Protein AF-A0A1H3QGR2-F1 (afdb_monomer)

Solvent-accessible surface area (backbone atoms only — not comparable to full-atom values): 12091 Å² total; per-residue (Å²): 130,47,45,12,24,29,72,82,42,51,71,44,63,101,54,62,46,32,89,87,75,65,45,67,42,70,69,64,72,53,30,42,42,95,85,44,56,36,96,86,75,68,43,70,33,49,64,90,50,34,16,35,28,76,80,43,51,69,50,81,78,76,60,49,80,40,68,68,55,38,51,52,52,48,50,50,54,50,52,52,49,52,52,53,40,53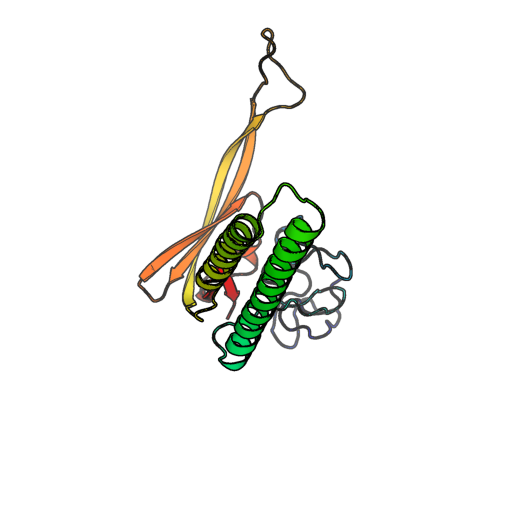,49,37,47,52,50,22,54,48,48,34,70,74,34,85,87,43,54,53,71,59,32,48,49,52,26,52,54,52,37,51,51,51,52,50,51,46,65,74,67,50,75,78,47,52,64,48,49,27,31,28,72,44,74,51,73,44,84,44,71,45,82,44,73,38,91,87,44,57,47,100,83,70,45,74,36,70,43,79,46,78,44,45,36,30,35,41,32,33,40,32,78,88,71,50,76,49,74,48,74,31,76,74,34,50,28,61,71,74,73,50,49,76,71,39,49,35,36,38,32,67,79,80,71,44,76,44,81,109

Sequence (214 aa):
MAKYCYRCGTPTEKNKYCITCGTDTSPPRDVYFTEEECGRCDANLPRWSNFCPNCGFKFGRYDPTTKENKGKHNKGIIKGSLFFTVVAIAVAIILSIVEESIQLKYSLIGAAIFSALIWLLVIVRWERGEFIDGTVVKHYSEERTKREKDGDKKNLMGKQLYIEIPYTLYCTVIKYDDGTEDVKTLENTAADHIQLKIGERIRYFKATRTYLKL

pLDDT: mean 85.47, std 7.98, range [58.59, 96.0]

InterPro domains:
  IPR025874 Double zinc ribbon [PF12773] (5-56)

Mean predicted aligned error: 9.63 Å

Secondary structure (DSSP, 8-state):
--SB-TTT--B--SSSB-TTT--BSS--GGGEEEEEE-TTT-PEEETT-SB-TTT--B-----TTSHHHHHHHHHHHHHHHHHHHHHHHHHHHHHHHH-TTS-HHHHHHHHHHHHHHHHHHHHHH-----EEEEEEEEEEEEEEEEEEEEEEEE-TTSPEEEEEEEEEEEEEEEEETTS-EEEEEEES--HHHHHS-TT-EEEEETTTTEEEE-

Nearest PDB structures (foldseek):
  4zm8-assembly2_D  TM=3.383E-01  e=1.305E+00  Ixodes scapularis
  4h1z-assembly1_F  TM=3.858E-01  e=2.938E+00  Sinorhizobium meliloti 1021

Organism: NCBI:txid415015

Structure (mmCIF, N/CA/C/O backbone):
data_AF-A0A1H3QGR2-F1
#
_entry.id   AF-A0A1H3QGR2-F1
#
loop_
_atom_site.group_PDB
_atom_site.id
_atom_site.type_symbol
_atom_site.label_atom_id
_atom_site.label_alt_id
_atom_site.label_comp_id
_atom_site.label_asym_id
_atom_site.label_entity_id
_atom_site.label_seq_id
_atom_site.pdbx_PDB_ins_code
_atom_site.Cartn_x
_atom_site.Cartn_y
_atom_site.Cartn_z
_atom_site.occupancy
_atom_site.B_iso_or_equiv
_atom_site.auth_seq_id
_atom_site.auth_comp_id
_atom_site.auth_asym_id
_atom_site.auth_atom_id
_atom_site.pdbx_PDB_model_num
ATOM 1 N N . MET A 1 1 ? -0.207 -21.364 -12.385 1.00 65.44 1 MET A N 1
ATOM 2 C CA . MET A 1 1 ? -0.601 -20.381 -13.419 1.00 65.44 1 MET A CA 1
ATOM 3 C C . MET A 1 1 ? -1.696 -19.509 -12.838 1.00 65.44 1 MET A C 1
ATOM 5 O O . MET A 1 1 ? -2.535 -20.048 -12.119 1.00 65.44 1 MET A O 1
ATOM 9 N N . ALA A 1 2 ? -1.664 -18.198 -13.091 1.00 80.25 2 ALA A N 1
ATOM 10 C CA . ALA A 1 2 ? -2.776 -17.327 -12.722 1.00 80.25 2 ALA A CA 1
ATOM 11 C C . ALA A 1 2 ? -4.064 -17.824 -13.399 1.00 80.25 2 ALA A C 1
ATOM 13 O O . ALA A 1 2 ? -4.016 -18.344 -14.512 1.00 80.25 2 ALA A O 1
ATOM 14 N N . LYS A 1 3 ? -5.189 -17.718 -12.692 1.00 89.25 3 LYS A N 1
ATOM 15 C CA . LYS A 1 3 ? -6.545 -17.966 -13.202 1.00 89.25 3 LYS A CA 1
ATOM 16 C C . LYS A 1 3 ? -7.241 -16.664 -13.596 1.00 89.25 3 LYS A C 1
ATOM 18 O O . LYS A 1 3 ? -8.162 -16.687 -14.404 1.00 89.25 3 LYS A O 1
ATOM 23 N N . TYR A 1 4 ? -6.810 -15.546 -13.015 1.00 91.00 4 TYR A N 1
ATOM 24 C CA . TYR A 1 4 ? -7.362 -14.215 -13.230 1.00 91.00 4 TYR A CA 1
ATOM 25 C C . TYR A 1 4 ? -6.239 -13.207 -13.459 1.00 91.00 4 TYR A C 1
ATOM 27 O O . TYR A 1 4 ? -5.153 -13.309 -12.887 1.00 91.00 4 TYR A O 1
ATOM 35 N N . CYS A 1 5 ? -6.500 -12.198 -14.285 1.00 90.12 5 CYS A N 1
ATOM 36 C CA . CYS A 1 5 ? -5.571 -11.104 -14.489 1.00 90.12 5 CYS A CA 1
ATOM 37 C C . CYS A 1 5 ? -5.512 -10.259 -13.215 1.00 90.12 5 CYS A C 1
ATOM 39 O O . CYS A 1 5 ? -6.518 -9.680 -12.805 1.00 90.12 5 CYS A O 1
ATOM 41 N N . TYR A 1 6 ? -4.327 -10.117 -12.624 1.00 88.06 6 TYR A N 1
ATOM 42 C CA . TYR A 1 6 ? -4.168 -9.359 -11.383 1.00 88.06 6 TYR A CA 1
ATOM 43 C C . TYR A 1 6 ? -4.459 -7.854 -11.532 1.00 88.06 6 TYR A C 1
ATOM 45 O O . TYR A 1 6 ? -4.636 -7.172 -10.524 1.00 88.06 6 TYR A O 1
ATOM 53 N N . ARG A 1 7 ? -4.518 -7.311 -12.761 1.00 86.62 7 ARG A N 1
ATOM 54 C CA . ARG A 1 7 ? -4.833 -5.893 -13.023 1.00 86.62 7 ARG A CA 1
ATOM 55 C C . ARG A 1 7 ? -6.327 -5.637 -13.219 1.00 86.62 7 ARG A C 1
ATOM 57 O O . ARG A 1 7 ? -6.850 -4.705 -12.613 1.00 86.62 7 ARG A O 1
ATOM 64 N N . CYS A 1 8 ? -6.997 -6.429 -14.059 1.00 86.88 8 CYS A N 1
ATOM 65 C CA . CYS A 1 8 ? -8.392 -6.186 -14.457 1.00 86.88 8 CYS A CA 1
ATOM 66 C C . CYS A 1 8 ? -9.397 -7.245 -13.977 1.00 86.88 8 CYS A C 1
ATOM 68 O O . CYS A 1 8 ? -10.597 -7.042 -14.128 1.00 86.88 8 CYS A O 1
ATOM 70 N N . GLY A 1 9 ? -8.937 -8.373 -13.432 1.00 88.06 9 GLY A N 1
ATOM 71 C CA . GLY A 1 9 ? -9.798 -9.447 -12.933 1.00 88.06 9 GLY A CA 1
ATOM 72 C C . GLY A 1 9 ? -10.383 -10.365 -14.010 1.00 88.06 9 GLY A C 1
ATOM 73 O O . GLY A 1 9 ? -11.058 -11.326 -13.660 1.00 88.06 9 GLY A O 1
ATOM 74 N N . THR A 1 10 ? -10.117 -10.123 -15.301 1.00 91.62 10 THR A N 1
ATOM 75 C CA . THR A 1 10 ? -10.579 -11.020 -16.379 1.00 91.62 10 THR A CA 1
ATOM 76 C C . THR A 1 10 ? -9.962 -12.413 -16.194 1.00 91.62 10 THR A C 1
ATOM 78 O O . THR A 1 10 ? -8.749 -12.484 -15.955 1.00 91.62 10 THR A O 1
ATOM 81 N N . PRO A 1 11 ? -10.736 -13.510 -16.311 1.00 90.62 11 PRO A N 1
ATOM 82 C CA . PRO A 1 11 ? -10.189 -14.860 -16.338 1.00 90.62 11 PRO A CA 1
ATOM 83 C C . PRO A 1 11 ? -9.100 -14.986 -17.399 1.00 90.62 11 PRO A C 1
ATOM 85 O O . PRO A 1 11 ? -9.235 -14.492 -18.518 1.00 90.62 11 PRO A O 1
ATOM 88 N N . THR A 1 12 ? -7.989 -15.610 -17.042 1.00 86.19 12 THR A N 1
ATOM 89 C CA . THR A 1 12 ? -6.868 -15.777 -17.959 1.00 86.19 12 THR A CA 1
ATOM 90 C C . THR A 1 12 ? -7.036 -17.087 -18.701 1.00 86.19 12 THR A C 1
ATOM 92 O O . THR A 1 12 ? -6.948 -18.167 -18.117 1.00 86.19 12 THR A O 1
ATOM 95 N N . GLU A 1 13 ? -7.234 -16.994 -20.010 1.00 70.81 13 GLU A N 1
ATOM 96 C CA . GLU A 1 13 ? -6.918 -18.092 -20.919 1.00 70.81 13 GLU A CA 1
ATOM 97 C C . GLU A 1 13 ? -5.401 -18.346 -20.846 1.00 70.81 13 GLU A C 1
ATOM 99 O O . GLU A 1 13 ? -4.665 -17.463 -20.409 1.00 70.81 13 GLU A O 1
ATOM 104 N N . LYS A 1 14 ? -4.901 -19.530 -21.233 1.00 68.69 14 LYS A N 1
ATOM 105 C CA . LYS A 1 14 ? -3.486 -19.969 -21.075 1.00 68.69 14 LYS A CA 1
ATOM 106 C C . LYS A 1 14 ? -2.413 -19.058 -21.732 1.00 68.69 14 LYS A C 1
ATOM 108 O O . LYS A 1 14 ? -1.246 -19.430 -21.804 1.00 68.69 14 LYS A O 1
ATOM 113 N N . ASN A 1 15 ? -2.797 -17.884 -22.215 1.00 73.88 15 ASN A N 1
ATOM 114 C CA . ASN A 1 15 ? -1.969 -16.852 -22.810 1.00 73.88 15 ASN A CA 1
ATOM 115 C C . ASN A 1 15 ? -1.158 -16.092 -21.749 1.00 73.88 15 ASN A C 1
ATOM 117 O O . ASN A 1 15 ? -1.660 -15.748 -20.676 1.00 73.88 15 ASN A O 1
ATOM 121 N N . LYS A 1 16 ? 0.095 -15.765 -22.098 1.00 83.38 16 LYS A N 1
ATOM 122 C CA . LYS A 1 16 ? 1.016 -14.965 -21.270 1.00 83.38 16 LYS A CA 1
ATOM 123 C C . LYS A 1 16 ? 0.506 -13.545 -20.999 1.00 83.38 16 LYS A C 1
ATOM 125 O O . LYS A 1 16 ? 0.858 -12.958 -19.988 1.00 83.38 16 LYS A O 1
ATOM 130 N N . TYR A 1 17 ? -0.319 -12.984 -21.880 1.00 88.75 17 TYR A N 1
ATOM 131 C CA . TYR A 1 17 ? -0.858 -11.633 -21.732 1.00 88.75 17 TYR A CA 1
ATOM 132 C C . TYR A 1 17 ? -2.380 -11.670 -21.631 1.00 88.75 17 TYR A C 1
ATOM 134 O O . TYR A 1 17 ? -3.048 -12.429 -22.333 1.00 88.75 17 TYR A O 1
ATOM 142 N N . CYS A 1 18 ? -2.936 -10.835 -20.755 1.00 88.50 18 CYS A N 1
ATOM 143 C CA . CYS A 1 18 ? -4.374 -10.684 -20.605 1.00 88.50 18 CYS A CA 1
ATOM 144 C C . CYS A 1 18 ? -4.967 -10.059 -21.870 1.00 88.50 18 CYS A C 1
ATOM 146 O O . CYS A 1 18 ? -4.565 -8.9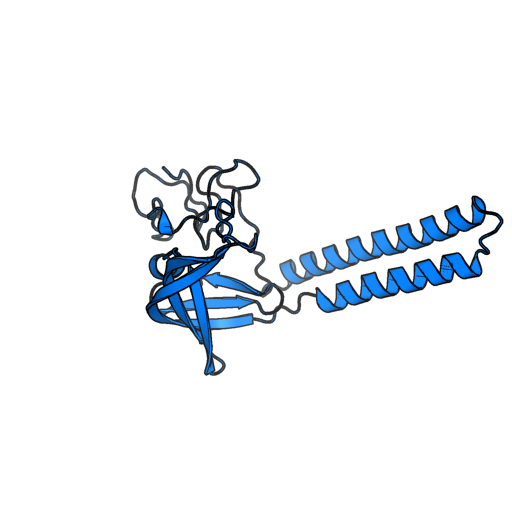66 -22.264 1.00 88.50 18 CYS A O 1
ATOM 148 N N . ILE A 1 19 ? -5.968 -10.720 -22.448 1.00 88.25 19 ILE A N 1
ATOM 149 C CA . ILE A 1 19 ? -6.658 -10.273 -23.665 1.00 88.25 19 ILE A CA 1
ATOM 150 C C . ILE A 1 19 ? -7.317 -8.894 -23.515 1.00 88.25 19 ILE A C 1
ATOM 152 O O . ILE A 1 19 ? -7.407 -8.146 -24.480 1.00 88.25 19 ILE A O 1
ATOM 156 N N . THR A 1 20 ? -7.737 -8.537 -22.300 1.00 89.12 20 THR A N 1
ATOM 157 C CA . THR A 1 20 ? -8.481 -7.299 -22.040 1.00 89.12 20 THR A CA 1
ATOM 158 C C . THR A 1 20 ? -7.561 -6.102 -21.831 1.00 89.12 20 THR A C 1
ATOM 160 O O . THR A 1 20 ? -7.857 -5.006 -22.289 1.00 89.12 20 THR A O 1
ATOM 163 N N . CYS A 1 21 ? -6.460 -6.278 -21.092 1.00 85.88 21 CYS A N 1
ATOM 164 C CA . CYS A 1 21 ? -5.626 -5.155 -20.642 1.00 85.88 21 CYS A CA 1
ATOM 165 C C . CYS A 1 21 ? -4.127 -5.324 -20.923 1.00 85.88 21 CYS A C 1
ATOM 167 O O . CYS A 1 21 ? -3.315 -4.585 -20.363 1.00 85.88 21 CYS A O 1
ATOM 169 N N . GLY A 1 22 ? -3.739 -6.333 -21.711 1.00 85.81 22 GLY A N 1
ATOM 170 C CA . GLY A 1 22 ? -2.359 -6.593 -22.144 1.00 85.81 22 GLY A CA 1
ATOM 171 C C . GL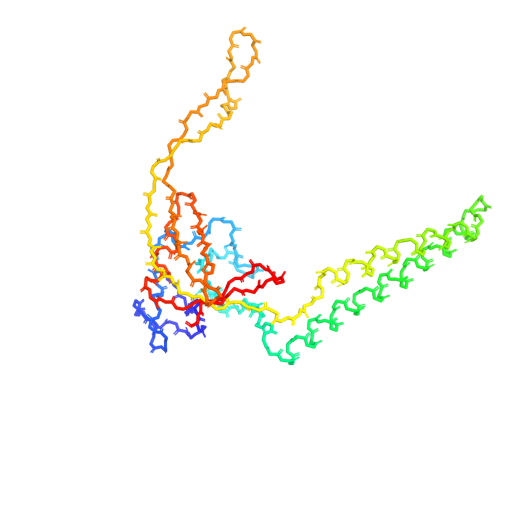Y A 1 22 ? -1.368 -6.907 -21.019 1.00 85.81 22 GLY A C 1
ATOM 172 O O . GLY A 1 22 ? -0.164 -6.967 -21.245 1.00 85.81 22 GLY A O 1
ATOM 173 N N . THR A 1 23 ? -1.847 -7.072 -19.786 1.00 87.19 23 THR A N 1
ATOM 174 C CA . THR A 1 23 ? -0.995 -7.300 -18.613 1.00 87.19 23 THR A CA 1
ATOM 175 C C . THR A 1 23 ? -0.436 -8.716 -18.638 1.00 87.19 23 THR A C 1
ATOM 177 O O . THR A 1 23 ? -1.194 -9.649 -18.897 1.00 87.19 23 THR A O 1
ATOM 180 N N . ASP A 1 24 ? 0.859 -8.872 -18.359 1.00 87.44 24 ASP A N 1
ATOM 181 C CA . ASP A 1 24 ? 1.490 -10.189 -18.222 1.00 87.44 24 ASP A CA 1
ATOM 182 C C . ASP A 1 24 ? 0.805 -10.962 -17.085 1.00 87.44 24 ASP A C 1
ATOM 184 O O . ASP A 1 24 ? 0.725 -10.479 -15.963 1.00 87.44 24 ASP A O 1
ATOM 188 N N . THR A 1 25 ? 0.236 -12.125 -17.378 1.00 86.00 25 THR A N 1
ATOM 189 C CA . THR A 1 25 ? -0.525 -12.957 -16.435 1.00 86.00 25 THR A CA 1
ATOM 190 C C . THR A 1 25 ? 0.374 -13.924 -15.670 1.00 86.00 25 THR A C 1
ATOM 192 O O . THR A 1 25 ? -0.073 -14.556 -14.714 1.00 86.00 25 THR A O 1
ATOM 195 N N . SER A 1 26 ? 1.646 -14.031 -16.057 1.00 82.81 26 SER A N 1
ATOM 196 C CA . SER A 1 26 ? 2.643 -14.892 -15.434 1.00 82.81 26 SER A CA 1
ATOM 197 C C . SER A 1 26 ? 3.983 -14.153 -15.288 1.00 82.81 26 SER A C 1
ATOM 199 O O . SER A 1 26 ? 4.986 -14.600 -15.857 1.00 82.81 26 SER A O 1
ATOM 201 N N . PRO A 1 27 ? 4.023 -13.046 -14.515 1.00 82.69 27 PRO A N 1
ATOM 202 C CA . PRO A 1 27 ? 5.244 -12.274 -14.323 1.00 82.69 27 PRO A CA 1
ATOM 203 C C . PRO A 1 27 ? 6.335 -13.101 -13.613 1.00 82.69 27 PRO A C 1
ATOM 205 O O . PRO A 1 27 ? 6.022 -14.097 -12.950 1.00 82.69 27 PRO A O 1
ATOM 208 N N . PRO A 1 28 ? 7.616 -12.700 -13.730 1.00 85.19 28 PRO A N 1
ATOM 209 C CA . PRO A 1 28 ? 8.717 -13.342 -13.013 1.00 85.19 28 PRO A CA 1
ATOM 210 C C . PRO A 1 28 ? 8.528 -13.252 -11.491 1.00 85.19 28 PRO A C 1
ATOM 212 O O . PRO A 1 28 ? 7.774 -12.416 -10.992 1.00 85.19 28 PRO A O 1
ATOM 215 N N . ARG A 1 29 ? 9.219 -14.120 -10.740 1.00 82.62 29 ARG A N 1
ATOM 216 C CA . ARG A 1 29 ? 9.058 -14.213 -9.276 1.00 82.62 29 ARG A CA 1
ATOM 217 C C . ARG A 1 29 ? 9.376 -12.905 -8.554 1.00 82.62 29 ARG A C 1
ATOM 219 O O . ARG A 1 29 ? 8.679 -12.594 -7.599 1.00 82.62 29 ARG A O 1
ATOM 226 N N . ASP A 1 30 ? 10.311 -12.118 -9.077 1.00 82.44 30 ASP A N 1
ATOM 227 C CA . ASP A 1 30 ? 10.755 -10.833 -8.511 1.00 82.44 30 ASP A CA 1
ATOM 228 C C . ASP A 1 30 ? 9.663 -9.751 -8.484 1.00 82.44 30 ASP A C 1
ATOM 230 O O . ASP A 1 30 ? 9.880 -8.648 -7.990 1.00 82.44 30 ASP A O 1
ATOM 234 N N . VAL A 1 31 ? 8.493 -10.041 -9.056 1.00 83.88 31 VAL A N 1
ATOM 235 C CA . VAL A 1 31 ? 7.306 -9.184 -9.025 1.00 83.88 31 VAL A CA 1
ATOM 236 C C . VAL A 1 31 ? 6.395 -9.486 -7.831 1.00 83.88 31 VAL A C 1
ATOM 238 O O . VAL A 1 31 ? 5.588 -8.637 -7.444 1.00 83.88 31 VAL A O 1
ATOM 241 N N . TYR A 1 32 ? 6.479 -10.687 -7.265 1.00 80.62 32 TYR A N 1
ATOM 242 C CA . TYR A 1 32 ? 5.646 -11.102 -6.144 1.00 80.62 32 TYR A CA 1
ATOM 243 C C . TYR A 1 32 ? 6.281 -10.661 -4.829 1.00 80.62 32 TYR A C 1
ATOM 245 O O . TYR A 1 32 ? 7.483 -10.827 -4.634 1.00 80.62 32 TYR A O 1
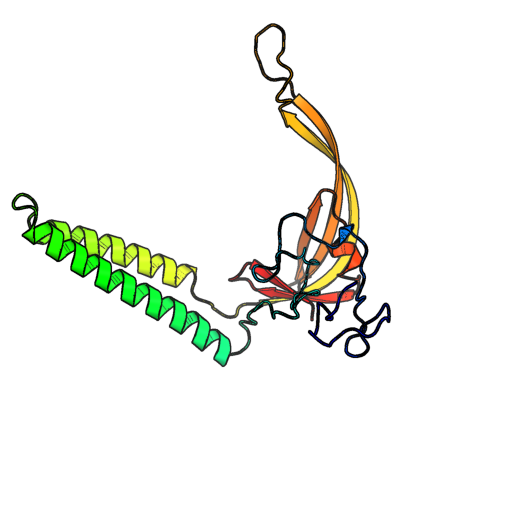ATOM 253 N N . PHE A 1 33 ? 5.468 -10.140 -3.915 1.00 68.75 33 PHE A N 1
ATOM 254 C CA . PHE A 1 33 ? 5.919 -9.916 -2.548 1.00 68.75 33 PHE A CA 1
ATOM 255 C C . PHE A 1 33 ? 5.902 -11.221 -1.759 1.00 68.75 33 PHE A C 1
ATOM 257 O O . PHE A 1 33 ? 4.967 -12.012 -1.874 1.00 68.75 33 PHE A O 1
ATOM 264 N N . THR A 1 34 ? 6.911 -11.410 -0.913 1.00 59.06 34 THR A N 1
ATOM 265 C CA . THR A 1 34 ? 6.908 -12.433 0.141 1.00 59.06 34 THR A CA 1
ATOM 266 C C . THR A 1 34 ? 6.080 -12.020 1.358 1.00 59.06 34 THR A C 1
ATOM 268 O O . THR A 1 34 ? 5.803 -12.858 2.204 1.00 59.06 34 THR A O 1
ATOM 271 N N . GLU A 1 35 ? 5.700 -10.743 1.460 1.00 62.28 35 GLU A N 1
ATOM 272 C CA . GLU A 1 35 ? 5.028 -10.173 2.639 1.00 62.28 35 GLU A CA 1
ATOM 273 C C . GLU A 1 35 ? 3.521 -9.929 2.438 1.00 62.28 35 GLU A C 1
ATOM 275 O O . GLU A 1 35 ? 2.801 -9.726 3.413 1.00 62.28 35 GLU A O 1
ATOM 280 N N . GLU A 1 36 ? 3.024 -9.945 1.194 1.00 69.56 36 GLU A N 1
ATOM 281 C CA . GLU A 1 36 ? 1.608 -9.710 0.884 1.00 69.56 36 GLU A CA 1
ATOM 282 C C . GLU A 1 36 ? 0.958 -10.950 0.257 1.00 69.56 36 GLU A C 1
AT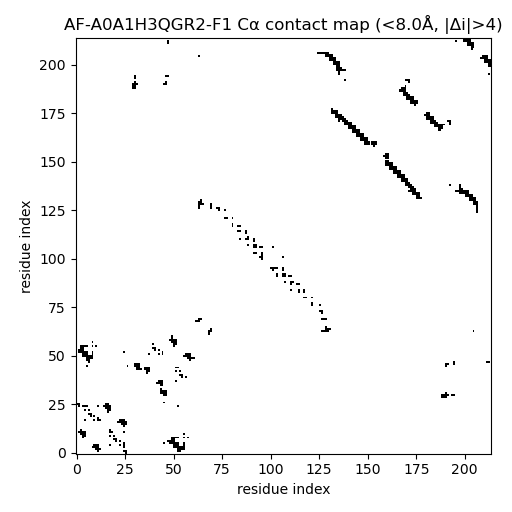OM 284 O O . GLU A 1 36 ? 1.187 -11.299 -0.907 1.00 69.56 36 GLU A O 1
ATOM 289 N N . GLU A 1 37 ? 0.079 -11.581 1.030 1.00 83.94 37 GLU A N 1
ATOM 290 C CA . GLU A 1 37 ? -0.729 -12.718 0.603 1.00 83.94 37 GLU A CA 1
ATOM 291 C C . GLU A 1 37 ? -2.197 -12.323 0.420 1.00 83.94 37 GLU A C 1
ATOM 293 O O . GLU A 1 37 ? -2.735 -11.392 1.030 1.00 83.94 37 GLU A O 1
ATOM 298 N N . CYS A 1 38 ? -2.897 -13.056 -0.442 1.00 84.81 38 CYS A N 1
ATOM 299 C CA . CYS A 1 38 ? -4.335 -12.907 -0.563 1.00 84.81 38 CYS A CA 1
ATOM 300 C C . CYS A 1 38 ? -5.032 -13.405 0.707 1.00 84.81 38 CYS A C 1
ATOM 302 O O . CYS A 1 38 ? -5.197 -14.608 0.847 1.00 84.81 38 CYS A O 1
ATOM 304 N N . GLY A 1 39 ? -5.611 -12.520 1.521 1.00 82.94 39 GLY A N 1
ATOM 305 C CA . GLY A 1 39 ? -6.367 -12.905 2.731 1.00 82.94 39 GLY A CA 1
ATOM 306 C C . GLY A 1 39 ? -7.630 -13.770 2.530 1.00 82.94 39 GLY A C 1
ATOM 307 O O . GLY A 1 39 ? -8.443 -13.884 3.441 1.00 82.94 39 GLY A O 1
ATOM 308 N N . ARG A 1 40 ? -7.851 -14.335 1.334 1.00 87.06 40 ARG A N 1
ATOM 309 C CA . ARG A 1 40 ? -8.907 -15.318 1.038 1.00 87.06 40 ARG A CA 1
ATOM 310 C C . ARG A 1 40 ? -8.372 -16.685 0.600 1.00 87.06 40 ARG A C 1
ATOM 312 O O . ARG A 1 40 ? -9.106 -17.662 0.688 1.00 87.06 40 ARG A O 1
ATOM 319 N N . CYS A 1 41 ? -7.173 -16.751 0.027 1.00 89.50 41 CYS A N 1
ATOM 320 C CA . CYS A 1 41 ? -6.633 -17.998 -0.533 1.00 89.50 41 CYS A CA 1
ATOM 321 C C . CYS A 1 41 ? -5.114 -18.136 -0.379 1.00 89.50 41 CYS A C 1
ATOM 323 O O . CYS A 1 41 ? -4.528 -18.979 -1.054 1.00 89.50 41 CYS A O 1
ATOM 325 N N . ASP A 1 42 ? -4.507 -17.251 0.412 1.00 87.81 42 ASP A N 1
ATOM 326 C CA . ASP A 1 42 ? -3.100 -17.213 0.824 1.00 87.81 42 ASP A CA 1
ATOM 327 C C . ASP A 1 42 ? -2.099 -17.280 -0.340 1.00 87.81 42 ASP A C 1
ATOM 329 O O . ASP A 1 42 ? -0.949 -17.681 -0.220 1.00 87.81 42 ASP A O 1
ATOM 333 N N . ALA A 1 43 ? -2.551 -16.885 -1.532 1.00 87.50 43 ALA A N 1
ATOM 334 C CA . ALA A 1 43 ? -1.706 -16.823 -2.711 1.00 87.50 43 ALA A CA 1
ATOM 335 C C . ALA A 1 43 ? -0.852 -15.551 -2.682 1.00 87.50 43 ALA A C 1
ATOM 337 O O . ALA A 1 43 ? -1.401 -14.460 -2.498 1.00 87.50 43 ALA A O 1
ATOM 338 N N . ASN A 1 44 ? 0.443 -15.691 -2.978 1.00 85.88 44 ASN A N 1
ATOM 339 C CA . ASN A 1 44 ? 1.361 -14.564 -3.159 1.00 85.88 44 ASN A CA 1
ATOM 340 C C . ASN A 1 44 ? 0.836 -13.587 -4.208 1.00 85.88 44 ASN A C 1
ATOM 342 O O . ASN A 1 44 ? 0.364 -13.985 -5.285 1.00 85.88 44 ASN A O 1
ATOM 346 N N . LEU A 1 45 ? 0.959 -12.298 -3.908 1.00 86.19 45 LEU A N 1
ATOM 347 C CA . LEU A 1 45 ? 0.444 -11.245 -4.763 1.00 86.19 45 LEU A CA 1
ATOM 348 C C . LEU A 1 45 ? 1.561 -10.561 -5.551 1.00 86.19 45 LEU A C 1
ATOM 350 O O . LEU A 1 45 ? 2.570 -10.152 -4.974 1.00 86.19 45 LEU A O 1
ATOM 354 N N . PRO A 1 46 ? 1.379 -10.388 -6.875 1.00 85.44 46 PRO A N 1
ATOM 355 C CA . PRO A 1 46 ? 2.160 -9.426 -7.628 1.00 85.44 46 PRO A CA 1
ATOM 356 C C . PRO A 1 46 ? 2.003 -8.049 -6.990 1.00 85.44 46 PRO A C 1
ATOM 358 O O . PRO A 1 46 ? 0.884 -7.653 -6.617 1.00 85.44 46 PRO A O 1
ATOM 361 N N . ARG A 1 47 ? 3.085 -7.272 -6.966 1.00 80.38 47 ARG A N 1
ATOM 362 C CA . ARG A 1 47 ? 2.991 -5.846 -6.673 1.00 80.38 47 ARG A CA 1
ATOM 363 C C . ARG A 1 47 ? 2.021 -5.185 -7.668 1.00 80.38 47 ARG A C 1
ATOM 365 O O . ARG A 1 47 ? 1.701 -5.725 -8.729 1.00 80.38 47 ARG A O 1
ATOM 372 N N . TRP A 1 48 ? 1.420 -4.062 -7.277 1.00 79.06 48 TRP A N 1
ATOM 373 C CA . TRP A 1 48 ? 0.426 -3.356 -8.107 1.00 79.06 48 TRP A CA 1
ATOM 374 C C . TRP A 1 48 ? -0.828 -4.177 -8.489 1.00 79.06 48 TRP A C 1
ATOM 376 O O . TRP A 1 48 ? -1.578 -3.770 -9.377 1.00 79.06 48 TRP A O 1
ATOM 386 N N . SER A 1 49 ? -1.099 -5.305 -7.816 1.00 83.19 49 SER A N 1
ATOM 387 C CA . SER A 1 49 ? -2.313 -6.091 -8.049 1.00 83.19 49 SER A CA 1
ATOM 388 C C . SER A 1 49 ? -3.572 -5.387 -7.520 1.00 83.19 49 SER A C 1
ATOM 390 O O . SER A 1 49 ? -3.605 -4.818 -6.424 1.00 83.19 49 SER A O 1
ATOM 392 N N . ASN A 1 50 ? -4.625 -5.428 -8.337 1.00 85.19 50 ASN A N 1
ATOM 393 C CA . ASN A 1 50 ? -5.992 -5.016 -8.008 1.00 85.19 50 ASN A CA 1
ATOM 394 C C . ASN A 1 50 ? -6.897 -6.230 -7.756 1.00 85.19 50 ASN A C 1
ATOM 396 O O . ASN A 1 50 ? -7.958 -6.101 -7.151 1.00 85.19 50 ASN A O 1
ATOM 400 N N . PHE A 1 51 ? -6.498 -7.406 -8.240 1.00 88.81 51 PHE A N 1
ATOM 401 C CA . PHE A 1 51 ? -7.229 -8.658 -8.104 1.00 88.81 51 PHE A CA 1
ATOM 402 C C . PHE A 1 51 ? -6.270 -9.791 -7.753 1.00 88.81 51 PHE A C 1
ATOM 404 O O . PHE A 1 51 ? -5.126 -9.813 -8.208 1.00 88.81 51 PHE A O 1
ATOM 411 N N . CYS A 1 52 ? -6.748 -10.763 -6.981 1.00 89.62 52 CYS A N 1
ATOM 412 C CA . CYS A 1 52 ? -5.999 -11.977 -6.709 1.00 89.62 52 CYS A CA 1
ATOM 413 C C . CYS A 1 52 ? -5.888 -12.804 -7.997 1.00 89.62 52 CYS A C 1
ATOM 415 O O . CYS A 1 52 ? -6.923 -13.198 -8.544 1.00 89.62 52 CYS A O 1
ATOM 417 N N . PRO A 1 53 ? -4.672 -13.150 -8.456 1.00 89.69 53 PRO A N 1
ATOM 418 C CA . PRO A 1 53 ? -4.509 -13.954 -9.661 1.00 89.69 53 PRO A CA 1
ATOM 419 C C . PRO A 1 53 ? -5.031 -15.388 -9.505 1.00 89.69 53 PRO A C 1
ATOM 421 O O . PRO A 1 53 ? -5.294 -16.044 -10.508 1.00 89.69 53 PRO A O 1
ATOM 424 N N . ASN A 1 54 ? -5.197 -15.893 -8.277 1.00 91.00 54 ASN A N 1
ATOM 425 C CA . ASN A 1 54 ? -5.662 -17.258 -8.023 1.00 91.00 54 ASN A CA 1
ATOM 426 C C . ASN A 1 54 ? -7.185 -17.348 -7.823 1.00 91.00 54 ASN A C 1
ATOM 428 O O . ASN A 1 54 ? -7.838 -18.174 -8.456 1.00 91.00 54 ASN A O 1
ATOM 432 N N . CYS A 1 55 ? -7.772 -16.498 -6.973 1.00 90.50 55 CYS A N 1
ATOM 433 C CA . CYS A 1 55 ? -9.198 -16.580 -6.625 1.00 90.50 55 CYS A CA 1
ATOM 434 C C . CYS A 1 55 ? -10.071 -15.462 -7.218 1.00 90.50 55 CYS A C 1
ATOM 436 O O . CYS A 1 55 ? -11.284 -15.483 -7.024 1.00 90.50 55 CYS A O 1
ATOM 438 N N . GLY A 1 56 ? -9.482 -14.475 -7.904 1.00 88.50 56 GLY A N 1
ATOM 439 C CA . GLY A 1 56 ? -10.215 -13.360 -8.514 1.00 88.50 56 GLY A CA 1
ATOM 440 C C . GLY A 1 56 ? -10.748 -12.332 -7.511 1.00 88.50 56 GLY A C 1
ATOM 441 O O . GLY A 1 56 ? -11.452 -11.401 -7.899 1.00 88.50 56 GLY A O 1
ATOM 442 N N . PHE A 1 57 ? -10.422 -12.468 -6.220 1.00 88.38 57 PHE A N 1
ATOM 443 C CA . PHE A 1 57 ? -10.829 -11.509 -5.197 1.00 88.38 57 PHE A CA 1
ATOM 444 C C . PHE A 1 57 ? -10.298 -10.110 -5.525 1.00 88.38 57 PHE A C 1
ATOM 446 O O . PHE A 1 57 ? -9.097 -9.933 -5.713 1.00 88.38 57 PHE A O 1
ATOM 453 N N . LYS A 1 58 ? -11.191 -9.120 -5.588 1.00 86.88 58 LYS A N 1
ATOM 454 C CA . LYS A 1 58 ? -10.829 -7.726 -5.848 1.00 86.88 58 LYS A CA 1
ATOM 455 C C . LYS A 1 58 ? -10.256 -7.098 -4.583 1.00 86.88 58 LYS A C 1
ATOM 457 O O . LYS A 1 58 ? -10.976 -6.903 -3.605 1.00 86.88 58 LYS A O 1
ATOM 462 N N . PHE A 1 59 ? -8.985 -6.723 -4.628 1.00 77.31 59 PHE A N 1
ATOM 463 C CA . PHE A 1 59 ? -8.389 -5.869 -3.615 1.00 77.31 59 PHE A CA 1
ATOM 464 C C . PHE A 1 59 ? -8.980 -4.481 -3.798 1.00 77.31 59 PHE A C 1
ATOM 466 O O . PHE A 1 59 ? -8.850 -3.863 -4.855 1.00 77.31 59 PHE A O 1
ATOM 473 N N . GLY A 1 60 ? -9.712 -4.019 -2.789 1.00 58.59 60 GLY A N 1
ATOM 474 C CA . GLY A 1 60 ? -10.338 -2.707 -2.782 1.00 58.59 60 GLY A CA 1
ATOM 475 C C . GLY A 1 60 ? -9.296 -1.597 -2.696 1.00 58.59 60 GLY A C 1
ATOM 476 O O . GLY A 1 60 ? -9.264 -0.887 -1.697 1.00 58.59 60 GLY A O 1
ATOM 477 N N . ARG A 1 61 ? -8.463 -1.419 -3.733 1.00 61.75 61 ARG A N 1
ATOM 478 C CA . ARG A 1 61 ? -7.783 -0.146 -3.969 1.00 61.75 61 ARG A CA 1
ATOM 479 C C . ARG A 1 61 ? -8.876 0.867 -4.249 1.00 61.75 61 ARG A C 1
ATOM 481 O O . ARG A 1 61 ? -9.433 0.964 -5.339 1.00 61.75 61 ARG A O 1
ATOM 488 N N . TYR A 1 62 ? -9.269 1.504 -3.167 1.00 60.69 62 TYR A N 1
ATOM 489 C CA . TYR A 1 62 ? -10.193 2.603 -3.135 1.00 60.69 62 TYR A CA 1
ATOM 490 C C . TYR A 1 62 ? -9.562 3.764 -3.911 1.00 60.69 62 TYR A C 1
ATOM 492 O O . TYR A 1 62 ? -8.442 4.161 -3.601 1.00 60.69 62 TYR A O 1
ATOM 500 N N . ASP A 1 63 ? -10.253 4.259 -4.942 1.00 65.25 63 ASP A N 1
ATOM 501 C CA . ASP A 1 63 ? -9.869 5.494 -5.624 1.00 65.25 63 ASP A CA 1
ATOM 502 C C . ASP A 1 63 ? -10.578 6.678 -4.938 1.00 65.25 63 ASP A C 1
ATOM 504 O O . ASP A 1 63 ? -11.787 6.884 -5.153 1.00 65.25 63 ASP A O 1
ATOM 508 N N . PRO A 1 64 ? -9.863 7.458 -4.106 1.00 63.44 64 PRO A N 1
ATOM 509 C CA . PRO A 1 64 ? -10.434 8.581 -3.381 1.00 63.44 64 PRO A CA 1
ATOM 510 C C . PRO A 1 64 ? -10.837 9.774 -4.249 1.00 63.44 64 PRO A C 1
ATOM 512 O O . PRO A 1 64 ? -11.450 10.708 -3.728 1.00 63.44 64 PRO A O 1
ATOM 515 N N . THR A 1 65 ? -10.546 9.767 -5.555 1.00 65.25 65 THR A N 1
ATOM 516 C CA . THR A 1 65 ? -10.970 10.846 -6.464 1.00 65.25 65 THR A CA 1
ATOM 517 C C . THR A 1 65 ? -12.479 10.857 -6.710 1.00 65.25 65 THR A C 1
ATOM 519 O O . THR A 1 65 ? -13.065 11.895 -7.022 1.00 65.25 65 THR A O 1
ATOM 522 N N . THR A 1 66 ? -13.150 9.720 -6.517 1.00 73.44 66 THR A N 1
ATOM 523 C CA . THR A 1 66 ? -14.595 9.601 -6.734 1.00 73.44 66 THR A CA 1
ATOM 524 C C . THR A 1 66 ? -15.387 10.050 -5.500 1.00 73.44 66 THR A C 1
ATOM 526 O O . THR A 1 66 ? -15.255 9.491 -4.408 1.00 73.44 66 THR A O 1
ATOM 529 N N . LYS A 1 67 ? -16.269 11.051 -5.668 1.00 73.06 67 LYS A N 1
ATOM 530 C CA . LYS A 1 67 ? -17.083 11.624 -4.572 1.00 73.06 67 LYS A CA 1
ATOM 531 C C . LYS A 1 67 ? -17.882 10.566 -3.805 1.00 73.06 67 LYS A C 1
ATOM 533 O O . LYS A 1 67 ? -17.988 10.648 -2.583 1.00 73.06 67 LYS A O 1
ATOM 538 N N . GLU A 1 68 ? -18.433 9.579 -4.510 1.00 77.94 68 GLU A N 1
ATOM 539 C CA . GLU A 1 68 ? -19.230 8.512 -3.902 1.00 77.94 68 GLU A CA 1
ATOM 540 C C . GLU A 1 68 ? -18.389 7.638 -2.967 1.00 77.94 68 GLU A C 1
ATOM 542 O O . GLU A 1 68 ? -18.766 7.415 -1.812 1.00 77.94 68 GLU A O 1
ATOM 547 N N . ASN A 1 69 ? -17.223 7.185 -3.432 1.00 73.88 69 ASN A N 1
ATOM 548 C CA . ASN A 1 69 ? -16.370 6.321 -2.630 1.00 73.88 69 ASN A CA 1
ATOM 549 C C . ASN A 1 69 ? -15.769 7.102 -1.447 1.00 73.88 69 ASN A C 1
ATOM 551 O O . ASN A 1 69 ? -15.735 6.573 -0.336 1.00 73.88 69 ASN A O 1
ATOM 555 N N . LYS A 1 70 ? -15.396 8.378 -1.642 1.00 78.94 70 LYS A N 1
ATOM 556 C CA . LYS A 1 70 ? -14.983 9.296 -0.561 1.00 78.94 70 LYS A CA 1
ATOM 557 C C . LYS A 1 70 ? -16.044 9.455 0.509 1.00 78.94 70 LYS A C 1
ATOM 559 O O . LYS A 1 70 ? -15.753 9.339 1.700 1.00 78.94 70 LYS A O 1
ATOM 564 N N . GLY A 1 71 ? -17.292 9.646 0.093 1.00 81.56 71 GLY A N 1
ATOM 565 C CA . GLY A 1 71 ? -18.425 9.688 1.006 1.00 81.56 71 GLY A CA 1
ATOM 566 C C . GLY A 1 71 ? -18.579 8.390 1.801 1.00 81.56 71 GLY A C 1
ATOM 567 O O . GLY A 1 71 ? -18.779 8.444 3.012 1.00 81.56 71 GLY A O 1
ATOM 568 N N . LYS A 1 72 ? -18.463 7.223 1.152 1.00 83.19 72 LYS A N 1
ATOM 569 C CA . LYS A 1 72 ? -18.570 5.912 1.819 1.00 83.19 72 LYS A CA 1
ATOM 570 C C . LYS A 1 72 ? -17.446 5.686 2.835 1.00 83.19 72 LYS A C 1
ATOM 572 O O . LYS A 1 72 ? -17.746 5.289 3.960 1.00 83.19 72 LYS A O 1
ATOM 577 N N . HIS A 1 73 ? -16.196 5.986 2.477 1.00 81.50 73 HIS A N 1
ATOM 578 C CA . HIS A 1 73 ? -15.044 5.833 3.369 1.00 81.50 73 HIS A CA 1
ATOM 579 C C . HIS A 1 73 ? -15.165 6.718 4.617 1.00 81.50 73 HIS A C 1
ATOM 581 O O . HIS A 1 73 ? -15.150 6.209 5.739 1.00 81.50 73 HIS A O 1
ATOM 587 N N . ASN A 1 74 ? -15.402 8.023 4.434 1.00 86.69 74 ASN A N 1
ATOM 588 C CA . ASN A 1 74 ? -15.525 8.961 5.553 1.00 86.69 74 ASN A CA 1
ATOM 589 C C . ASN A 1 74 ? -16.746 8.648 6.432 1.00 86.69 74 ASN A C 1
ATOM 591 O O . ASN A 1 74 ? -16.649 8.714 7.655 1.00 86.69 74 ASN A O 1
ATOM 595 N N . LYS A 1 75 ? -17.876 8.216 5.848 1.00 88.62 75 LYS A N 1
ATOM 596 C CA . LYS A 1 75 ? -19.027 7.716 6.626 1.00 88.62 75 LYS A CA 1
ATOM 597 C C . LYS A 1 75 ? -18.665 6.493 7.468 1.00 88.62 75 LYS A C 1
ATOM 599 O O . LYS A 1 75 ? -19.152 6.385 8.588 1.00 88.62 75 LYS A O 1
ATOM 604 N N . GLY A 1 76 ? -17.849 5.578 6.944 1.00 86.50 76 GLY A N 1
ATOM 605 C CA . GLY A 1 76 ? -17.363 4.410 7.681 1.00 86.50 76 GLY A CA 1
ATOM 606 C C . GLY A 1 76 ? -16.530 4.804 8.899 1.00 86.50 76 GLY A C 1
ATOM 607 O O . GLY A 1 76 ? -16.824 4.351 10.004 1.00 86.50 76 GLY A O 1
ATOM 608 N N . ILE A 1 77 ? -15.565 5.713 8.712 1.00 87.50 77 ILE A N 1
ATOM 609 C CA . ILE A 1 77 ? -14.749 6.265 9.805 1.00 87.50 77 ILE A CA 1
ATOM 610 C C . ILE A 1 77 ? -15.643 6.930 10.858 1.00 87.50 77 ILE A C 1
ATOM 612 O O . ILE A 1 77 ? -15.555 6.582 12.031 1.00 87.50 77 ILE A O 1
ATOM 616 N N . ILE A 1 78 ? -16.556 7.820 10.446 1.00 91.62 78 ILE A N 1
ATOM 617 C CA . ILE A 1 78 ? -17.472 8.510 11.371 1.00 91.62 78 ILE A CA 1
ATOM 618 C C . ILE A 1 78 ? -18.320 7.512 12.163 1.00 91.62 78 ILE A C 1
ATOM 620 O O . ILE A 1 78 ? -18.436 7.642 13.378 1.00 91.62 78 ILE A O 1
ATOM 624 N N . LYS A 1 79 ? -18.914 6.511 11.499 1.00 92.81 79 LYS A N 1
ATOM 625 C CA . LYS A 1 79 ? -19.739 5.494 12.170 1.00 92.81 79 LYS A CA 1
ATOM 626 C C . LYS A 1 79 ? -18.938 4.713 13.211 1.00 92.81 79 LYS A C 1
ATOM 628 O O . LYS A 1 79 ? -19.429 4.528 14.321 1.00 92.81 79 LYS A O 1
ATOM 633 N N . GLY A 1 80 ? -17.718 4.295 12.870 1.00 90.06 80 GLY A N 1
ATOM 634 C CA . GLY A 1 80 ? -16.820 3.624 13.811 1.00 90.06 80 GLY A CA 1
ATOM 635 C C . GLY A 1 80 ? -16.489 4.508 15.014 1.00 90.06 80 GLY A C 1
ATOM 636 O O . GLY A 1 80 ? -16.619 4.078 16.156 1.00 90.06 80 GLY A O 1
ATOM 637 N N . SER A 1 81 ? -16.143 5.771 14.779 1.00 92.88 81 SER A N 1
ATOM 638 C CA . SER A 1 81 ? -15.802 6.718 15.845 1.00 92.88 81 SER A CA 1
ATOM 639 C C . SER A 1 81 ? -16.981 7.075 16.745 1.00 92.88 81 SER A C 1
ATOM 641 O O . SER A 1 81 ? -16.805 7.186 17.958 1.00 92.88 81 SER A O 1
ATOM 643 N N . LEU A 1 82 ? -18.191 7.193 16.191 1.00 94.75 82 LEU A N 1
ATOM 644 C CA . LEU A 1 82 ? -19.415 7.353 16.978 1.00 94.75 82 LEU A CA 1
ATOM 645 C C . LEU A 1 82 ? -19.652 6.138 17.877 1.00 94.75 82 LEU A C 1
ATOM 647 O O . LEU A 1 82 ? -19.905 6.310 1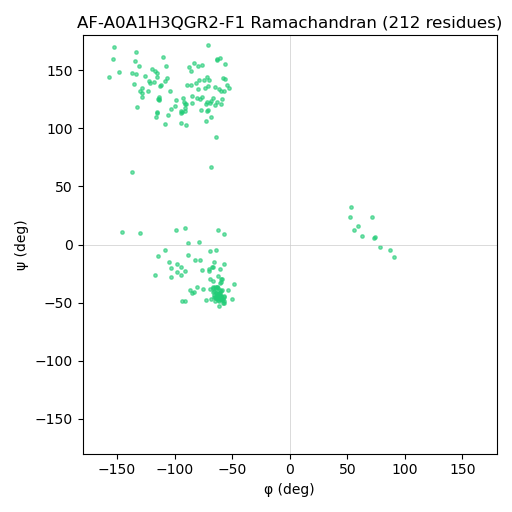9.066 1.00 94.75 82 LEU A O 1
ATOM 651 N N . PHE A 1 83 ? -19.508 4.924 17.338 1.00 95.62 83 PHE A N 1
ATOM 652 C CA . PHE A 1 83 ? -19.638 3.693 18.117 1.00 95.62 83 PHE A CA 1
ATOM 653 C C . PHE A 1 83 ? -18.665 3.669 19.305 1.00 95.62 83 PHE A C 1
ATOM 655 O O . PHE A 1 83 ? -19.098 3.493 20.441 1.00 95.62 83 PHE A O 1
ATOM 662 N N . PHE A 1 84 ? -17.373 3.934 19.082 1.00 92.62 84 PHE A N 1
ATOM 663 C CA . PHE A 1 84 ? -16.385 3.941 20.168 1.00 92.62 84 PHE A CA 1
ATOM 664 C C . PHE A 1 84 ? -16.596 5.069 21.183 1.00 92.62 84 PHE A C 1
ATOM 666 O O . PHE A 1 84 ? -16.332 4.871 22.365 1.00 92.62 84 PHE A O 1
ATOM 673 N N . THR A 1 85 ? -17.111 6.222 20.751 1.00 95.38 85 THR A N 1
ATOM 674 C CA . THR A 1 85 ? -17.475 7.322 21.658 1.00 95.38 85 THR A CA 1
ATOM 675 C C . THR A 1 85 ? -18.604 6.895 22.602 1.00 95.38 85 THR A C 1
ATOM 677 O O . THR A 1 85 ? -18.517 7.097 23.811 1.00 95.38 85 THR A O 1
ATOM 680 N N . VAL A 1 86 ? -19.646 6.245 22.071 1.00 95.75 86 VAL A N 1
ATOM 681 C CA . VAL A 1 86 ? -20.759 5.711 22.876 1.00 95.75 86 VAL A CA 1
ATOM 682 C C . VAL A 1 86 ? -20.266 4.633 23.842 1.00 95.75 86 VAL A C 1
ATOM 684 O O . VAL A 1 86 ? -20.621 4.662 25.019 1.00 95.75 86 VAL A O 1
ATOM 687 N N . VAL A 1 87 ? -19.407 3.720 23.378 1.00 95.62 87 VAL A N 1
ATOM 688 C CA . VAL A 1 87 ? -18.800 2.682 24.227 1.00 95.62 87 VAL A CA 1
ATOM 689 C C . VAL A 1 87 ? -17.975 3.301 25.356 1.00 95.62 87 VAL A C 1
ATOM 691 O O . VAL A 1 87 ? -18.112 2.879 26.500 1.00 95.62 87 VAL A O 1
ATOM 694 N N . ALA A 1 88 ? -17.167 4.326 25.078 1.00 94.00 88 ALA A N 1
ATOM 695 C CA . ALA A 1 88 ? -16.360 5.000 26.094 1.00 94.00 88 ALA A CA 1
ATOM 696 C C . ALA A 1 88 ? -17.218 5.630 27.202 1.00 94.00 88 ALA A C 1
ATOM 698 O O . ALA A 1 88 ? -16.898 5.503 28.384 1.00 94.00 88 ALA A O 1
ATOM 699 N N . ILE A 1 89 ? -18.334 6.263 26.830 1.00 94.38 89 ILE A N 1
ATOM 700 C CA . ILE A 1 89 ? -19.288 6.834 27.788 1.00 94.38 89 ILE A CA 1
ATOM 701 C C . ILE A 1 89 ? -19.959 5.723 28.606 1.00 94.38 89 ILE A C 1
ATOM 703 O O . ILE A 1 89 ? -20.042 5.834 29.828 1.00 94.38 89 ILE A O 1
ATOM 707 N N . ALA A 1 90 ? -20.395 4.637 27.962 1.00 94.81 90 ALA A N 1
ATOM 708 C CA . ALA A 1 90 ? -21.009 3.504 28.652 1.00 94.81 90 ALA A CA 1
ATOM 709 C C . ALA A 1 90 ? -20.054 2.881 29.685 1.00 94.81 90 ALA A C 1
ATOM 711 O O . ALA A 1 90 ? -20.450 2.652 30.826 1.00 94.81 90 ALA A O 1
ATOM 712 N N . VAL A 1 91 ? -18.783 2.685 29.322 1.00 93.56 91 VAL A N 1
ATOM 713 C CA . VAL A 1 91 ? -17.743 2.184 30.235 1.00 93.56 91 VAL A CA 1
ATOM 714 C C . VAL A 1 91 ? -17.531 3.136 31.415 1.00 93.56 91 VAL A C 1
ATOM 716 O O . VAL A 1 91 ? -17.461 2.678 32.551 1.00 93.56 91 VAL A O 1
ATOM 719 N N . ALA A 1 92 ? -17.492 4.452 31.187 1.00 92.69 92 ALA A N 1
ATOM 720 C CA . ALA A 1 92 ? -17.342 5.428 32.269 1.00 92.69 92 ALA A CA 1
ATOM 721 C C . ALA A 1 92 ? -18.513 5.423 33.267 1.00 92.69 92 ALA A C 1
ATOM 723 O O . ALA A 1 92 ? -18.292 5.598 34.468 1.00 92.69 92 ALA A O 1
ATOM 724 N N . ILE A 1 93 ? -19.741 5.208 32.786 1.00 92.38 93 ILE A N 1
ATOM 725 C CA . ILE A 1 93 ? -20.924 5.067 33.645 1.00 92.38 93 ILE A CA 1
ATOM 726 C C . ILE A 1 93 ? -20.834 3.768 34.453 1.00 92.38 93 ILE A C 1
ATOM 728 O O . ILE A 1 93 ? -21.018 3.801 35.665 1.00 92.38 93 ILE A O 1
ATOM 732 N N . ILE A 1 94 ? -20.501 2.643 33.809 1.00 92.75 94 ILE A N 1
ATOM 733 C CA . ILE A 1 94 ? -20.381 1.338 34.477 1.00 92.75 94 ILE A CA 1
ATOM 734 C C . ILE A 1 94 ? -19.311 1.379 35.571 1.00 92.75 94 ILE A C 1
ATOM 736 O O . ILE A 1 94 ? -19.580 0.945 36.687 1.00 92.75 94 ILE A O 1
ATOM 740 N N . LEU A 1 95 ? -18.132 1.945 35.293 1.00 90.00 95 LEU A N 1
ATOM 741 C CA . LEU A 1 95 ? -17.060 2.069 36.287 1.00 90.00 95 LEU A CA 1
ATOM 742 C C . LEU A 1 95 ? -17.500 2.873 37.513 1.00 90.00 95 LEU A C 1
ATOM 744 O O . LEU A 1 95 ? -17.194 2.482 38.630 1.00 90.00 95 LEU A O 1
ATOM 748 N N . SER A 1 96 ? -18.277 3.941 37.318 1.00 88.12 96 SER A N 1
ATOM 749 C CA . SER A 1 96 ? -18.808 4.735 38.432 1.00 88.12 96 SER A CA 1
ATOM 750 C C . SER A 1 96 ? -19.884 4.012 39.252 1.00 88.12 96 SER A C 1
ATOM 752 O O . SER A 1 96 ? -20.157 4.439 40.369 1.00 88.12 96 SER A O 1
ATOM 754 N N . ILE A 1 97 ? -20.540 2.987 38.697 1.00 89.94 97 ILE A N 1
ATOM 755 C CA . ILE A 1 97 ? -21.535 2.174 39.415 1.00 89.94 97 ILE A CA 1
ATOM 756 C C . ILE A 1 97 ? -20.850 1.026 40.161 1.00 89.94 97 ILE A C 1
ATOM 758 O O . ILE A 1 97 ? -21.258 0.685 41.266 1.00 89.94 97 ILE A O 1
ATOM 762 N N . VAL A 1 98 ? -19.837 0.408 39.546 1.00 90.56 98 VAL A N 1
ATOM 763 C CA . VAL A 1 98 ? -19.155 -0.777 40.087 1.00 90.56 98 VAL A CA 1
ATOM 764 C C . VAL A 1 98 ? -18.115 -0.403 41.145 1.00 90.56 98 VAL A C 1
ATOM 766 O O . VAL A 1 98 ? -17.968 -1.126 42.127 1.00 90.56 98 VAL A O 1
ATOM 769 N N . GLU A 1 99 ? -17.406 0.714 40.973 1.00 84.31 99 GLU A N 1
ATOM 770 C CA . GLU A 1 99 ? -16.406 1.189 41.930 1.00 84.31 99 GLU A CA 1
ATOM 771 C C . GLU A 1 99 ? -16.908 2.431 42.669 1.00 84.31 99 GLU A C 1
ATOM 773 O O . GLU A 1 99 ? -16.864 3.547 42.155 1.00 84.31 99 GLU A O 1
ATOM 778 N N . GLU A 1 100 ? -17.324 2.251 43.925 1.00 76.12 100 GLU A N 1
ATOM 779 C CA . GLU A 1 100 ? -17.793 3.343 44.796 1.00 76.12 100 GLU A CA 1
ATOM 780 C C . GLU A 1 100 ? -16.725 4.428 45.045 1.00 76.12 100 GLU A C 1
ATOM 782 O O . GLU A 1 100 ? -17.048 5.567 45.384 1.00 76.12 100 GLU A O 1
ATOM 787 N N . SER A 1 101 ? -15.443 4.097 44.858 1.00 82.44 101 SER A N 1
ATOM 788 C CA . SER A 1 101 ? -14.319 5.030 44.981 1.00 82.44 101 SER A CA 1
ATOM 789 C C . SER A 1 101 ? -14.185 5.981 43.785 1.00 82.44 101 SER A C 1
ATOM 791 O O . SER A 1 101 ? -13.586 7.053 43.919 1.00 82.44 101 SER A O 1
ATOM 793 N N . ILE A 1 102 ? -14.742 5.629 42.621 1.00 81.50 10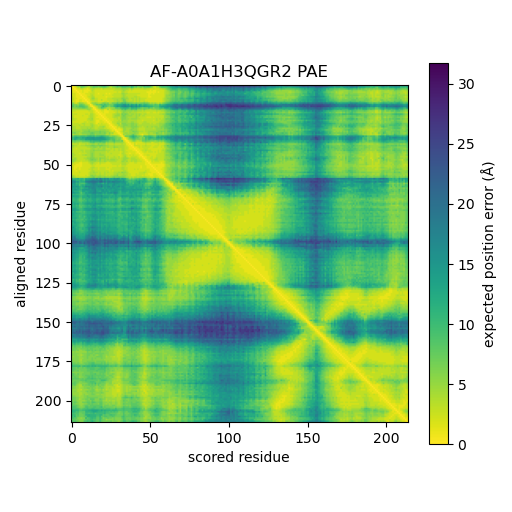2 ILE A N 1
ATOM 794 C CA . ILE A 1 102 ? -14.667 6.446 41.412 1.00 81.50 102 ILE A CA 1
ATOM 795 C C . ILE A 1 102 ? -15.915 7.316 41.313 1.00 81.50 102 ILE A C 1
ATOM 797 O O . ILE A 1 102 ? -16.988 6.888 40.895 1.00 81.50 102 ILE A O 1
ATOM 801 N N . GLN A 1 103 ? -15.755 8.605 41.615 1.00 86.38 103 GLN A N 1
ATOM 802 C CA . GLN A 1 103 ? -16.814 9.574 41.344 1.00 86.38 103 GLN A CA 1
ATOM 803 C C . GLN A 1 103 ? -17.051 9.702 39.832 1.00 86.38 103 GLN A C 1
ATOM 805 O O . GLN A 1 103 ? -16.106 9.907 39.063 1.00 86.38 103 GLN A O 1
ATOM 810 N N . LEU A 1 104 ? -18.324 9.715 39.427 1.00 85.25 104 LEU A N 1
ATOM 811 C CA . LEU A 1 104 ? -18.773 9.860 38.035 1.00 85.25 104 LEU A CA 1
ATOM 812 C C . LEU A 1 104 ? -18.099 11.022 37.286 1.00 85.25 104 LEU A C 1
ATOM 814 O O . LEU A 1 104 ? -17.821 10.936 36.092 1.00 85.25 104 LEU A O 1
ATOM 818 N N . LYS A 1 105 ? -17.797 12.119 37.990 1.00 90.00 105 LYS A N 1
ATOM 819 C CA . LYS A 1 105 ? -17.100 13.274 37.413 1.00 90.00 105 LYS A CA 1
ATOM 820 C C . LYS A 1 105 ? -15.751 12.876 36.803 1.00 90.00 105 LYS A C 1
ATOM 822 O O . LYS A 1 105 ? -15.436 13.319 35.703 1.00 90.00 105 LYS A O 1
ATOM 827 N N . TYR A 1 106 ? -14.963 12.054 37.493 1.00 89.38 106 TYR A N 1
ATOM 828 C CA . TYR A 1 106 ? -13.637 11.652 37.022 1.00 89.38 106 TYR A CA 1
ATOM 829 C C . TYR A 1 106 ? -13.717 10.625 35.890 1.00 89.38 106 TYR A C 1
ATOM 831 O O . TYR A 1 106 ? -12.964 10.740 34.921 1.00 89.38 106 TYR A O 1
ATOM 839 N N . SER A 1 107 ? -14.664 9.681 35.948 1.00 89.19 107 SER A N 1
ATOM 840 C CA . SER A 1 107 ? -14.850 8.703 34.869 1.00 89.19 107 SER A CA 1
ATOM 841 C C . SER A 1 107 ? -15.317 9.368 33.567 1.00 89.19 107 SER A C 1
ATOM 843 O O . SER A 1 107 ? -14.797 9.059 32.492 1.00 89.19 107 SER A O 1
ATOM 845 N N . LEU A 1 108 ? -16.219 10.354 33.648 1.00 91.69 108 LEU A N 1
ATOM 846 C CA . LEU A 1 108 ? -16.662 11.139 32.492 1.00 91.69 108 LEU A CA 1
ATOM 847 C C . LEU A 1 108 ? -15.547 12.011 31.901 1.00 91.69 108 LEU A C 1
ATOM 849 O O . LEU A 1 108 ? -15.461 12.124 30.679 1.00 91.69 108 LEU A O 1
ATOM 853 N N . ILE A 1 109 ? -14.666 12.590 32.730 1.00 92.12 109 ILE A N 1
ATOM 854 C CA . ILE A 1 109 ? -13.474 13.307 32.238 1.00 92.12 109 ILE A CA 1
ATOM 855 C C . ILE A 1 109 ? -12.581 12.352 31.433 1.00 92.12 109 ILE A C 1
ATOM 857 O O . ILE A 1 109 ? -12.156 12.699 30.330 1.00 92.12 109 ILE A O 1
ATOM 861 N N . GLY A 1 110 ? -12.348 11.135 31.935 1.00 91.75 110 GLY A N 1
ATOM 862 C CA . GLY A 1 110 ? -11.593 10.106 31.216 1.00 91.75 110 GLY A CA 1
ATOM 863 C C . GLY A 1 110 ? -12.216 9.755 29.860 1.00 91.75 110 GLY A C 1
ATOM 864 O O . GLY A 1 110 ? -11.525 9.768 28.839 1.00 91.75 110 GLY A O 1
ATOM 865 N N . ALA A 1 111 ? -13.532 9.526 29.819 1.00 93.19 111 ALA A N 1
ATOM 866 C CA . ALA A 1 111 ? -14.252 9.261 28.571 1.00 93.19 111 ALA A CA 1
ATOM 867 C C . ALA A 1 111 ? -14.200 10.440 27.589 1.00 93.19 111 ALA A C 1
ATOM 869 O O . ALA A 1 111 ? -14.071 10.221 26.382 1.00 93.19 111 ALA A O 1
ATOM 870 N N . ALA A 1 112 ? -14.264 11.681 28.077 1.00 94.81 112 ALA A N 1
ATOM 871 C CA . ALA A 1 112 ? -14.159 12.873 27.241 1.00 94.81 112 ALA A CA 1
ATOM 872 C C . ALA A 1 112 ? -12.775 12.985 26.583 1.00 94.81 112 ALA A C 1
ATOM 874 O O . ALA A 1 112 ? -12.692 13.211 25.375 1.00 94.81 112 ALA A O 1
ATOM 875 N N . ILE A 1 113 ? -11.696 12.756 27.341 1.00 96.00 113 ILE A N 1
ATOM 876 C CA . ILE A 1 113 ? -10.322 12.754 26.812 1.00 96.00 113 ILE A CA 1
ATOM 877 C C . ILE A 1 113 ? -10.156 11.647 25.767 1.00 96.00 113 ILE A C 1
ATOM 879 O O . ILE A 1 113 ? -9.665 11.897 24.667 1.00 96.00 113 ILE A O 1
ATOM 883 N N . PHE A 1 114 ? -10.611 10.433 26.075 1.00 94.62 114 PHE A N 1
ATOM 884 C CA . PHE A 1 114 ? -10.530 9.310 25.144 1.00 94.62 114 PHE A CA 1
ATOM 885 C C . PHE A 1 114 ? -11.319 9.573 23.852 1.00 94.62 114 PHE A C 1
ATOM 887 O O . PHE A 1 114 ? -10.821 9.337 22.751 1.00 94.62 114 PHE A O 1
ATOM 894 N N . SER A 1 115 ? -12.517 10.149 23.970 1.00 94.56 115 SER A N 1
ATOM 895 C CA . SER A 1 115 ? -13.327 10.548 22.817 1.00 94.56 115 SER A CA 1
ATOM 896 C C . SER A 1 115 ? -12.626 11.624 21.986 1.00 94.56 115 SER A C 1
ATOM 898 O O . SER A 1 115 ? -12.595 11.524 20.761 1.00 94.56 115 SER A O 1
ATOM 900 N N . ALA A 1 116 ? -11.995 12.617 22.619 1.00 95.75 116 ALA A N 1
ATOM 901 C CA . ALA A 1 116 ? -11.220 13.636 21.912 1.00 95.75 116 ALA A CA 1
ATOM 902 C C . ALA A 1 116 ? -10.064 13.023 21.100 1.00 95.75 116 ALA A C 1
ATOM 904 O O . ALA A 1 116 ? -9.854 13.412 19.951 1.00 95.75 116 ALA A O 1
ATOM 905 N N . LEU A 1 117 ? -9.367 12.017 21.643 1.00 94.94 117 LEU A N 1
ATOM 906 C CA . LEU A 1 117 ? -8.323 11.283 20.917 1.00 94.94 117 LEU A CA 1
ATOM 907 C C . LEU A 1 117 ? -8.885 10.515 19.713 1.00 94.94 117 LEU A C 1
ATOM 909 O O . LEU A 1 117 ? -8.294 10.560 18.633 1.00 94.94 117 LEU A O 1
ATOM 913 N N . ILE A 1 118 ? -10.046 9.864 19.858 1.00 93.94 118 ILE A N 1
ATOM 914 C CA . ILE A 1 118 ? -10.734 9.205 18.736 1.00 93.94 118 ILE A CA 1
ATOM 915 C C . ILE A 1 118 ? -11.020 10.217 17.623 1.00 93.94 118 ILE A C 1
ATOM 917 O O . ILE A 1 118 ? -10.711 9.958 16.461 1.00 93.94 118 ILE A O 1
ATOM 921 N N . TRP A 1 119 ? -11.585 11.377 17.957 1.00 94.31 119 TRP A N 1
ATOM 922 C CA . TRP A 1 119 ? -11.921 12.399 16.963 1.00 94.31 119 TRP A CA 1
ATOM 923 C C . TRP A 1 119 ? -10.684 13.068 16.350 1.00 94.31 119 TRP A C 1
ATOM 925 O O . TRP A 1 119 ? -10.700 13.397 15.164 1.00 94.31 119 TRP A O 1
ATOM 935 N N . LEU A 1 120 ? -9.577 13.177 17.086 1.00 93.38 120 LEU A N 1
ATOM 936 C CA . LEU A 1 120 ? -8.292 13.596 16.525 1.00 93.38 120 LEU A CA 1
ATOM 937 C C . LEU A 1 120 ? -7.796 12.597 15.467 1.00 93.38 120 LEU A C 1
ATOM 939 O O . LEU A 1 120 ? -7.383 13.004 14.380 1.00 93.38 120 LEU A O 1
ATOM 943 N N . LEU A 1 121 ? -7.918 11.290 15.728 1.00 88.00 121 LEU A N 1
ATOM 944 C CA . LEU A 1 121 ? -7.608 10.257 14.734 1.00 88.00 121 LEU A CA 1
ATOM 945 C C . LEU A 1 121 ? -8.523 10.340 13.507 1.00 88.00 121 LEU A C 1
ATOM 947 O O . LEU A 1 121 ? -8.046 10.127 12.393 1.00 88.00 121 LEU A O 1
ATOM 951 N N . VAL A 1 122 ? -9.804 10.687 13.676 1.00 88.69 122 VAL A N 1
ATOM 952 C CA . VAL A 1 122 ? -10.719 10.924 12.543 1.00 88.69 122 VAL A CA 1
ATOM 953 C C . VAL A 1 122 ? -10.207 12.049 11.658 1.00 88.69 122 VAL A C 1
ATOM 955 O O . VAL A 1 122 ? -10.164 11.872 10.447 1.00 88.69 122 VAL A O 1
ATOM 958 N N . ILE A 1 123 ? -9.797 13.179 12.238 1.00 86.56 123 ILE A N 1
ATOM 959 C CA . ILE A 1 123 ? -9.291 14.335 11.481 1.00 86.56 123 ILE A CA 1
ATOM 960 C C . ILE A 1 123 ? -8.039 13.957 10.685 1.00 86.56 123 ILE A C 1
ATOM 962 O O . ILE A 1 123 ? -7.927 14.309 9.510 1.00 86.56 123 ILE A O 1
ATOM 966 N N . VAL A 1 124 ? -7.116 13.217 11.306 1.00 83.81 124 VAL A N 1
ATOM 967 C CA . VAL A 1 124 ? -5.873 12.769 10.660 1.00 83.81 124 VAL A CA 1
ATOM 968 C C . VAL A 1 124 ? -6.153 11.768 9.539 1.00 83.81 124 VAL A C 1
ATOM 970 O O . VAL A 1 124 ? -5.530 11.839 8.484 1.00 83.81 124 VAL A O 1
ATOM 973 N N . ARG A 1 125 ? -7.096 10.845 9.747 1.00 82.31 125 ARG A N 1
ATOM 974 C CA . ARG A 1 125 ? -7.457 9.805 8.769 1.00 82.31 125 ARG A CA 1
ATOM 975 C C . ARG A 1 125 ? -8.531 10.243 7.779 1.00 82.31 125 ARG A C 1
ATOM 977 O O . ARG A 1 125 ? -8.950 9.435 6.954 1.00 82.31 125 ARG A O 1
ATOM 984 N N . TRP A 1 126 ? -9.003 11.482 7.869 1.00 83.69 126 TRP A N 1
ATOM 985 C CA . TRP A 1 126 ? -10.062 11.976 7.009 1.00 83.69 126 TRP A CA 1
ATOM 986 C C . TRP A 1 126 ? -9.581 12.022 5.563 1.00 83.69 126 TRP A C 1
ATOM 988 O O . TRP A 1 126 ? -8.648 12.753 5.227 1.00 83.69 126 TRP A O 1
ATOM 998 N N . GLU A 1 127 ? -10.255 11.285 4.685 1.00 81.50 127 GLU A N 1
ATOM 999 C CA . GLU A 1 127 ? -9.874 11.253 3.284 1.00 81.50 127 GLU A CA 1
ATOM 1000 C C . GLU A 1 127 ? -10.255 12.571 2.605 1.00 81.50 127 GLU A C 1
ATOM 1002 O O . GLU A 1 127 ? -11.430 12.967 2.562 1.00 81.50 127 GLU A O 1
ATOM 1007 N N . ARG A 1 128 ? -9.248 13.255 2.056 1.00 77.38 128 ARG A N 1
ATOM 1008 C CA . ARG A 1 128 ? -9.409 14.533 1.352 1.00 77.38 128 ARG A CA 1
ATOM 1009 C C . ARG A 1 128 ? -9.555 14.342 -0.153 1.00 77.38 128 ARG A C 1
ATOM 1011 O O . ARG A 1 128 ? -10.162 15.200 -0.793 1.00 77.38 128 ARG A O 1
ATOM 1018 N N . GLY A 1 129 ? -9.137 13.200 -0.697 1.00 75.44 129 GLY A N 1
ATOM 1019 C CA . GLY A 1 129 ? -9.084 12.973 -2.140 1.00 75.44 129 GLY A CA 1
ATOM 1020 C C . GLY A 1 129 ? -7.971 13.765 -2.808 1.00 75.44 129 GLY A C 1
ATOM 1021 O O . GLY A 1 129 ? -8.069 14.065 -3.991 1.00 75.44 129 GLY A O 1
ATOM 1022 N N . GLU A 1 130 ? -6.940 14.135 -2.048 1.00 82.25 130 GLU A N 1
ATOM 1023 C CA . GLU A 1 130 ? -5.759 14.780 -2.603 1.00 82.25 130 GLU A CA 1
ATOM 1024 C C . GLU A 1 130 ? -4.866 13.729 -3.259 1.00 82.25 130 GLU A C 1
ATOM 1026 O O . GLU A 1 130 ? -4.443 12.752 -2.628 1.00 82.25 130 GLU A O 1
ATOM 1031 N N . PHE A 1 131 ? -4.558 13.957 -4.528 1.00 86.69 131 PHE A N 1
ATOM 1032 C CA . PHE A 1 131 ? -3.666 13.122 -5.309 1.00 86.69 131 PHE A CA 1
ATOM 1033 C C . PHE A 1 131 ? -2.679 13.989 -6.082 1.00 86.69 131 PHE A C 1
ATOM 1035 O O . PHE A 1 131 ? -2.926 15.174 -6.310 1.00 86.69 131 PHE A O 1
ATOM 1042 N N . ILE A 1 132 ? -1.557 13.389 -6.461 1.00 88.50 132 ILE A N 1
ATOM 1043 C CA . ILE A 1 132 ? -0.627 13.959 -7.429 1.00 88.50 132 ILE A CA 1
ATOM 1044 C C . ILE A 1 132 ? -0.379 12.896 -8.485 1.00 88.50 132 ILE A C 1
ATOM 1046 O O . ILE A 1 132 ? -0.029 11.760 -8.157 1.00 88.50 132 ILE A O 1
ATOM 1050 N N . ASP A 1 133 ? -0.581 13.262 -9.743 1.00 92.06 133 ASP A N 1
ATOM 1051 C CA . ASP A 1 133 ? -0.220 12.401 -10.856 1.00 92.06 133 ASP A CA 1
ATOM 1052 C C . ASP A 1 133 ? 1.254 12.624 -11.215 1.00 92.06 133 ASP A C 1
ATOM 1054 O O . ASP A 1 133 ? 1.825 13.698 -11.011 1.00 92.06 133 ASP A O 1
ATOM 1058 N N . GLY A 1 134 ? 1.898 11.573 -11.701 1.00 93.00 134 GLY A N 1
ATOM 1059 C CA . GLY A 1 134 ? 3.297 11.598 -12.082 1.00 93.00 134 GLY A CA 1
ATOM 1060 C C . GLY A 1 134 ? 3.608 10.575 -13.158 1.00 93.00 134 GLY A C 1
ATOM 1061 O O . GLY A 1 134 ? 2.795 9.713 -13.501 1.00 93.00 134 GLY A O 1
ATOM 1062 N N . THR A 1 135 ? 4.809 10.685 -13.701 1.00 95.31 135 THR A N 1
ATOM 1063 C CA . THR A 1 135 ? 5.324 9.803 -14.743 1.00 95.31 135 THR A CA 1
ATOM 1064 C C . THR A 1 135 ? 6.593 9.135 -14.249 1.00 95.31 135 THR A C 1
ATOM 1066 O O . THR A 1 135 ? 7.451 9.773 -13.636 1.00 95.31 135 THR A O 1
ATOM 1069 N N . VAL A 1 136 ? 6.737 7.849 -14.541 1.00 94.50 136 VAL A N 1
ATOM 1070 C CA . VAL A 1 136 ? 7.985 7.128 -14.293 1.00 94.50 136 VAL A CA 1
ATOM 1071 C C . VAL A 1 136 ? 9.022 7.598 -15.305 1.00 94.50 136 VAL A C 1
ATOM 1073 O O . VAL A 1 136 ? 8.853 7.403 -16.507 1.00 94.50 136 VAL A O 1
ATOM 1076 N N . VAL A 1 137 ? 10.085 8.242 -14.834 1.00 95.69 137 VAL A N 1
ATOM 1077 C CA . VAL A 1 137 ? 11.084 8.878 -15.710 1.00 95.69 137 VAL A CA 1
ATOM 1078 C C . VAL A 1 137 ? 12.363 8.068 -15.841 1.00 95.69 137 VAL A C 1
ATOM 1080 O O . VAL A 1 137 ? 13.039 8.158 -16.863 1.00 95.69 137 VAL A O 1
ATOM 1083 N N . LYS A 1 138 ? 12.716 7.278 -14.823 1.00 94.50 138 LYS A N 1
ATOM 1084 C CA . LYS A 1 138 ? 13.990 6.561 -14.800 1.00 94.50 138 LYS A CA 1
ATOM 1085 C C . LYS A 1 138 ? 13.941 5.350 -13.881 1.00 94.50 138 LYS A C 1
ATOM 1087 O O . LYS A 1 138 ? 13.374 5.417 -12.794 1.00 94.50 138 LYS A O 1
ATOM 1092 N N . HIS A 1 139 ? 14.632 4.292 -14.287 1.00 95.12 139 HIS A N 1
ATOM 1093 C CA . HIS A 1 139 ? 15.021 3.184 -13.421 1.00 95.12 139 HIS A CA 1
ATOM 1094 C C . HIS A 1 139 ? 16.537 3.124 -13.307 1.00 95.12 139 HIS A C 1
ATOM 1096 O O . HIS A 1 139 ? 17.246 3.388 -14.280 1.00 95.12 139 HIS A O 1
ATOM 1102 N N . TYR A 1 140 ? 17.030 2.762 -12.133 1.00 93.81 140 TYR A N 1
ATOM 1103 C CA . TYR A 1 140 ? 18.425 2.390 -11.935 1.00 93.81 140 TYR A CA 1
ATOM 1104 C C . TYR A 1 140 ? 18.542 1.433 -10.750 1.00 93.81 140 TYR A C 1
ATOM 1106 O O . TYR A 1 140 ? 17.634 1.351 -9.922 1.00 93.81 140 TYR A O 1
ATOM 1114 N N . SER A 1 141 ? 19.639 0.692 -10.692 1.00 93.00 141 SER A N 1
ATOM 1115 C CA . SER A 1 141 ? 19.946 -0.235 -9.607 1.00 93.00 141 SER A CA 1
ATOM 1116 C C . SER A 1 141 ? 21.313 0.091 -9.021 1.00 93.00 141 SER A C 1
ATOM 1118 O O . SER A 1 141 ? 22.218 0.505 -9.745 1.00 93.00 141 SER A O 1
ATOM 1120 N N . GLU A 1 142 ? 21.460 -0.095 -7.716 1.00 92.94 142 GLU A N 1
ATOM 1121 C CA . GLU A 1 142 ? 22.713 0.108 -6.993 1.00 92.94 142 GLU A CA 1
ATOM 1122 C C . GLU A 1 142 ? 23.036 -1.127 -6.158 1.00 92.94 142 GLU A C 1
ATOM 1124 O O . GLU A 1 142 ? 22.173 -1.636 -5.450 1.00 92.94 142 GLU A O 1
ATOM 1129 N N . GLU A 1 143 ? 24.283 -1.582 -6.195 1.00 92.38 143 GLU A N 1
ATOM 1130 C CA . GLU A 1 143 ? 24.770 -2.598 -5.261 1.00 92.38 143 GLU A CA 1
ATOM 1131 C C . GLU A 1 143 ? 25.135 -1.928 -3.935 1.00 92.38 143 GLU A C 1
ATO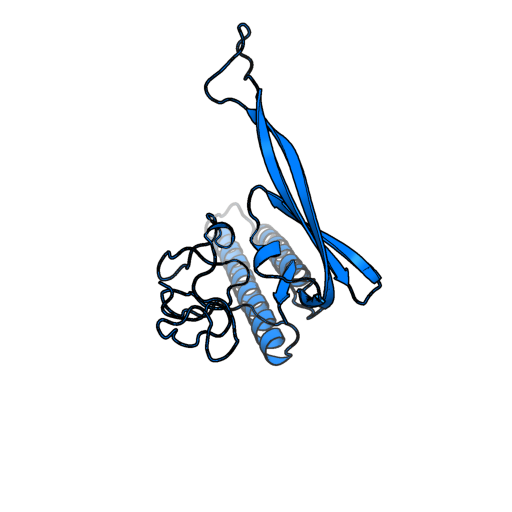M 1133 O O . GLU A 1 143 ? 25.902 -0.960 -3.900 1.00 92.38 143 GLU A O 1
ATOM 1138 N N . ARG A 1 144 ? 24.571 -2.419 -2.832 1.00 92.00 144 ARG A N 1
ATOM 1139 C CA . ARG A 1 144 ? 24.799 -1.895 -1.483 1.00 92.00 144 ARG A CA 1
ATOM 1140 C C . ARG A 1 144 ? 25.064 -3.026 -0.501 1.00 92.00 144 ARG A C 1
ATOM 1142 O O . ARG A 1 144 ? 24.826 -4.194 -0.774 1.00 92.00 144 ARG A O 1
ATOM 1149 N N . THR A 1 145 ? 25.567 -2.669 0.673 1.00 89.38 145 THR A N 1
ATOM 1150 C CA . THR A 1 145 ? 25.815 -3.612 1.768 1.00 89.38 145 THR A CA 1
ATOM 1151 C C . THR A 1 145 ? 25.069 -3.159 3.010 1.00 89.38 145 THR A C 1
ATOM 1153 O O . THR A 1 145 ? 25.150 -1.988 3.392 1.00 89.38 145 THR A O 1
ATOM 1156 N N . LYS A 1 146 ? 24.356 -4.073 3.666 1.00 87.94 146 LYS A N 1
ATOM 1157 C CA . LYS A 1 146 ? 23.696 -3.824 4.951 1.00 87.94 146 LYS A CA 1
ATOM 1158 C C . LYS A 1 146 ? 24.439 -4.562 6.052 1.00 87.94 146 LYS A C 1
ATOM 1160 O O . LYS A 1 146 ? 24.883 -5.689 5.859 1.00 87.94 146 LYS A O 1
ATOM 1165 N N . ARG A 1 147 ? 24.562 -3.926 7.215 1.00 85.81 147 ARG A N 1
ATOM 1166 C CA . ARG A 1 147 ? 25.089 -4.574 8.418 1.00 85.81 147 ARG A CA 1
ATOM 1167 C C . ARG A 1 147 ? 23.947 -5.181 9.207 1.00 85.81 147 ARG A C 1
ATOM 1169 O O . ARG A 1 147 ? 23.090 -4.451 9.703 1.00 85.81 147 ARG A O 1
ATOM 1176 N N . GLU A 1 148 ? 23.970 -6.494 9.364 1.00 84.12 148 GLU A N 1
ATOM 1177 C CA . GLU A 1 148 ? 23.038 -7.214 10.226 1.00 84.12 148 GLU A CA 1
ATOM 1178 C C . GLU A 1 148 ? 23.789 -7.914 11.353 1.00 84.12 148 GLU A C 1
ATOM 1180 O O . GLU A 1 148 ? 24.966 -8.254 11.231 1.00 84.12 148 GLU A O 1
ATOM 1185 N N . LYS A 1 149 ? 23.124 -8.058 12.500 1.00 81.12 149 LYS A N 1
ATOM 1186 C CA . LYS A 1 149 ? 23.692 -8.773 13.642 1.00 81.12 149 LYS A CA 1
ATOM 1187 C C . LYS A 1 149 ? 23.705 -10.258 13.311 1.00 81.12 149 LYS A C 1
ATOM 1189 O O . LYS A 1 149 ? 22.652 -10.831 13.055 1.00 81.12 149 LYS A O 1
ATOM 1194 N N . ASP A 1 150 ? 24.878 -10.868 13.367 1.00 77.56 150 ASP A N 1
ATOM 1195 C CA . ASP A 1 150 ? 25.019 -12.314 13.265 1.00 7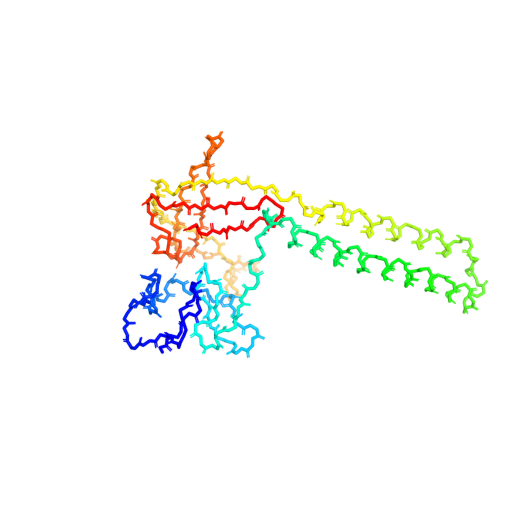7.56 150 ASP A CA 1
ATOM 1196 C C . ASP A 1 150 ? 24.520 -12.919 14.581 1.00 77.56 150 ASP A C 1
ATOM 1198 O O . ASP A 1 150 ? 25.155 -12.744 15.622 1.00 77.56 150 ASP A O 1
ATOM 1202 N N . GLY A 1 151 ? 23.335 -13.537 14.560 1.00 72.06 151 GLY A N 1
ATOM 1203 C CA . GLY A 1 151 ? 22.669 -14.091 15.745 1.00 72.06 151 GLY A CA 1
ATOM 1204 C C . GLY A 1 151 ? 23.497 -15.158 16.465 1.00 72.06 151 GLY A C 1
ATOM 1205 O O . GLY A 1 151 ? 23.443 -15.249 17.696 1.00 72.06 151 GLY A O 1
ATOM 1206 N N . ASP A 1 152 ? 24.333 -15.874 15.716 1.00 73.94 152 ASP A N 1
ATOM 1207 C CA . ASP A 1 152 ? 25.034 -17.066 16.183 1.00 73.94 152 ASP A CA 1
ATOM 1208 C C . ASP A 1 152 ? 26.473 -16.776 16.622 1.00 73.94 152 ASP A C 1
ATOM 1210 O O . ASP A 1 152 ? 27.074 -17.562 17.360 1.00 73.94 152 ASP A O 1
ATOM 1214 N N . LYS A 1 153 ? 27.040 -15.627 16.227 1.00 74.31 153 LYS A N 1
ATOM 1215 C CA . LYS A 1 153 ? 28.440 -15.293 16.516 1.00 74.31 153 LYS A CA 1
ATOM 1216 C C . LYS A 1 153 ? 28.587 -14.115 17.472 1.00 74.31 153 LYS A C 1
ATOM 1218 O O . LYS A 1 153 ? 28.152 -12.989 17.226 1.00 74.31 153 LYS A O 1
ATOM 1223 N N . LYS A 1 154 ? 29.309 -14.368 18.562 1.00 81.94 154 LYS A N 1
ATOM 1224 C CA . LYS A 1 154 ? 29.775 -13.354 19.513 1.00 81.94 154 LYS A CA 1
ATOM 1225 C C . LYS A 1 154 ? 31.296 -13.295 19.486 1.00 81.94 154 LYS A C 1
ATOM 1227 O O . LYS A 1 154 ? 31.959 -14.302 19.255 1.00 81.94 154 LYS A O 1
ATOM 1232 N N . ASN A 1 155 ? 31.856 -12.113 19.713 1.00 78.56 155 ASN A N 1
ATOM 1233 C CA . ASN A 1 155 ? 33.292 -11.973 19.909 1.00 78.56 155 ASN A CA 1
ATOM 1234 C C . ASN A 1 155 ? 33.715 -12.556 21.275 1.00 78.56 155 ASN A C 1
ATOM 1236 O O . ASN A 1 155 ? 32.876 -12.866 22.121 1.00 78.56 155 ASN A O 1
ATOM 1240 N N . LEU A 1 156 ? 35.025 -12.650 21.520 1.00 74.00 156 LEU A N 1
ATOM 1241 C CA . LEU A 1 156 ? 35.596 -13.154 22.783 1.00 74.00 156 LEU A CA 1
ATOM 1242 C C . LEU A 1 156 ? 35.135 -12.374 24.034 1.00 74.00 156 LEU A C 1
ATOM 1244 O O . LEU A 1 156 ? 35.250 -12.873 25.146 1.00 74.00 156 LEU A O 1
ATOM 1248 N N . MET A 1 157 ? 34.589 -11.166 23.858 1.00 75.62 157 MET A N 1
ATOM 1249 C CA . MET A 1 157 ? 34.044 -10.314 24.922 1.00 75.62 157 MET A CA 1
ATOM 1250 C C . MET A 1 157 ? 32.509 -10.404 25.034 1.00 75.62 157 MET A C 1
ATOM 1252 O O . MET A 1 157 ? 31.887 -9.551 25.664 1.00 75.62 157 MET A O 1
ATOM 1256 N N . GLY A 1 158 ? 31.877 -11.383 24.379 1.00 74.69 158 GLY A N 1
ATOM 1257 C CA . GLY A 1 158 ? 30.430 -11.610 24.420 1.00 74.69 158 GLY A CA 1
ATOM 1258 C C . GLY A 1 158 ? 29.579 -10.607 23.630 1.00 74.69 158 GLY A C 1
ATOM 1259 O O . GLY A 1 158 ? 28.352 -10.673 23.703 1.00 74.69 158 GLY A O 1
ATOM 1260 N N . LYS A 1 159 ? 30.184 -9.690 22.861 1.00 77.75 159 LYS A N 1
ATOM 1261 C CA . LYS A 1 159 ? 29.454 -8.747 21.997 1.00 77.75 159 LYS A CA 1
ATOM 1262 C C . LYS A 1 159 ? 29.065 -9.415 20.681 1.00 77.75 159 LYS A C 1
ATOM 1264 O O . LYS A 1 159 ? 29.870 -10.128 20.087 1.00 77.75 159 LYS A O 1
ATOM 1269 N N . GLN A 1 160 ? 27.850 -9.134 20.217 1.00 79.38 160 GLN A N 1
ATOM 1270 C CA . GLN A 1 160 ? 27.328 -9.632 18.945 1.00 79.38 160 GLN A CA 1
ATOM 1271 C C . GLN A 1 160 ? 28.203 -9.164 17.774 1.00 79.38 160 GLN A C 1
ATOM 1273 O O . GLN A 1 160 ? 28.540 -7.978 17.691 1.00 79.38 160 GLN A O 1
ATOM 1278 N N . LEU A 1 161 ? 28.568 -10.087 16.887 1.00 81.75 161 LEU A N 1
ATOM 1279 C CA . LEU A 1 161 ? 29.260 -9.759 15.646 1.00 81.75 161 LEU A CA 1
ATOM 1280 C C . LEU A 1 161 ? 28.256 -9.258 14.602 1.00 81.75 161 LEU A C 1
ATOM 1282 O O . LEU A 1 161 ? 27.066 -9.567 14.659 1.00 81.75 161 LEU A O 1
ATOM 1286 N N . TYR A 1 162 ? 28.739 -8.441 13.673 1.00 82.06 162 TYR A N 1
ATOM 1287 C CA . TYR A 1 162 ? 27.950 -7.939 12.552 1.00 82.06 162 TYR A CA 1
ATOM 1288 C C . TYR A 1 162 ? 28.490 -8.553 11.264 1.00 82.06 162 TYR A C 1
ATOM 1290 O O . TYR A 1 162 ? 29.706 -8.617 11.083 1.00 82.06 162 TYR A O 1
ATOM 1298 N N . ILE A 1 163 ? 27.589 -8.975 10.385 1.00 85.88 163 ILE A N 1
ATOM 1299 C CA . ILE A 1 163 ? 27.897 -9.420 9.027 1.00 85.88 163 ILE A CA 1
ATOM 1300 C C . ILE A 1 163 ? 27.455 -8.354 8.028 1.00 85.88 163 ILE A C 1
ATOM 1302 O O . ILE A 1 163 ? 26.439 -7.683 8.221 1.00 85.88 163 ILE A O 1
ATOM 1306 N N . GLU A 1 164 ? 28.247 -8.181 6.975 1.00 87.06 164 GLU A N 1
ATOM 1307 C CA . GLU A 1 164 ? 27.905 -7.329 5.840 1.00 87.06 164 GLU A CA 1
ATOM 1308 C C . GLU A 1 164 ? 27.248 -8.197 4.768 1.00 87.06 164 GLU A C 1
ATOM 1310 O O . GLU A 1 164 ? 27.871 -9.102 4.217 1.00 87.06 164 GLU A O 1
ATOM 1315 N N . ILE A 1 165 ? 25.968 -7.943 4.512 1.00 86.62 165 ILE A N 1
ATOM 1316 C CA . ILE A 1 165 ? 25.166 -8.669 3.532 1.00 86.62 165 ILE A CA 1
ATOM 1317 C C . ILE A 1 165 ? 25.039 -7.776 2.290 1.00 86.62 165 ILE A C 1
ATOM 1319 O O . ILE A 1 165 ? 24.486 -6.674 2.407 1.00 86.62 165 ILE A O 1
ATOM 1323 N N . PRO A 1 166 ? 25.563 -8.193 1.122 1.00 90.00 166 PRO A N 1
ATOM 1324 C CA . PRO A 1 166 ? 25.356 -7.468 -0.124 1.00 90.00 166 PRO A CA 1
ATOM 1325 C C . PRO A 1 166 ? 23.901 -7.609 -0.586 1.00 90.00 166 PRO A C 1
ATOM 1327 O O . PRO A 1 166 ? 23.293 -8.671 -0.440 1.00 90.00 166 PRO A O 1
ATOM 1330 N N . TYR A 1 167 ? 23.342 -6.536 -1.132 1.00 88.44 167 TYR A N 1
ATOM 1331 C CA . TYR A 1 167 ? 21.995 -6.499 -1.687 1.00 88.44 167 TYR A CA 1
ATOM 1332 C C . TYR A 1 167 ? 21.912 -5.507 -2.852 1.00 88.44 167 TYR A C 1
ATOM 1334 O O . TYR A 1 167 ? 22.565 -4.460 -2.847 1.00 88.44 167 TYR A O 1
ATOM 1342 N N . THR A 1 168 ? 21.050 -5.804 -3.822 1.00 89.31 168 THR A N 1
ATOM 1343 C CA . THR A 1 168 ? 20.769 -4.900 -4.942 1.00 89.31 168 THR A CA 1
ATOM 1344 C C . THR A 1 168 ? 19.581 -4.009 -4.583 1.00 89.31 168 THR A C 1
ATOM 1346 O O . THR A 1 168 ? 18.488 -4.497 -4.289 1.00 89.31 168 THR A O 1
ATOM 1349 N N . LEU A 1 169 ? 19.767 -2.691 -4.614 1.00 90.81 169 LEU A N 1
ATOM 1350 C CA . LEU A 1 169 ? 18.717 -1.695 -4.421 1.00 90.81 169 LEU A CA 1
ATOM 1351 C C . LEU A 1 169 ? 18.157 -1.264 -5.781 1.00 90.81 169 LEU A C 1
ATOM 1353 O O . LEU A 1 169 ? 18.845 -0.615 -6.567 1.00 90.81 169 LEU A O 1
ATOM 1357 N N . TYR A 1 170 ? 16.898 -1.592 -6.053 1.00 90.38 170 TYR A N 1
ATOM 1358 C CA . TYR A 1 170 ? 16.185 -1.174 -7.258 1.00 90.38 170 TYR A CA 1
ATOM 1359 C C . TYR A 1 170 ? 15.459 0.149 -7.014 1.00 90.38 170 TYR A C 1
ATOM 1361 O O . TYR A 1 170 ? 14.598 0.238 -6.140 1.00 90.38 170 TYR A O 1
ATOM 1369 N N . CYS A 1 171 ? 15.781 1.171 -7.805 1.00 91.62 171 CYS A N 1
ATOM 1370 C CA . CYS A 1 171 ? 15.262 2.529 -7.666 1.00 91.62 171 CYS A CA 1
ATOM 1371 C C . CYS A 1 171 ? 14.375 2.912 -8.860 1.00 91.62 171 CYS A C 1
ATOM 1373 O O . CYS A 1 171 ? 14.803 2.825 -10.013 1.00 91.62 171 CYS A O 1
ATOM 1375 N N . THR A 1 172 ? 13.153 3.363 -8.589 1.00 92.62 172 THR A N 1
ATOM 1376 C CA . THR A 1 172 ? 12.173 3.842 -9.574 1.00 92.62 172 THR A CA 1
ATOM 1377 C C . THR A 1 172 ? 11.914 5.320 -9.332 1.00 92.62 172 THR A C 1
ATOM 1379 O O . THR A 1 172 ? 11.381 5.690 -8.287 1.00 92.62 172 THR A O 1
ATOM 1382 N N . VAL A 1 173 ? 12.304 6.168 -10.280 1.00 93.75 173 VAL A N 1
ATOM 1383 C CA . VAL A 1 173 ? 12.143 7.622 -10.182 1.00 93.75 173 VAL A CA 1
ATOM 1384 C C . VAL A 1 173 ? 10.831 8.034 -10.823 1.00 93.75 173 VAL A C 1
ATOM 1386 O O . VAL A 1 173 ? 10.570 7.746 -11.995 1.00 93.75 173 VAL A O 1
ATOM 1389 N N . ILE A 1 174 ? 10.032 8.753 -10.051 1.00 94.00 174 ILE A N 1
ATOM 1390 C CA . ILE A 1 174 ? 8.755 9.315 -10.455 1.00 94.00 174 ILE A CA 1
ATOM 1391 C C . ILE A 1 174 ? 8.905 10.828 -10.443 1.00 94.00 174 ILE A C 1
ATOM 1393 O O . ILE A 1 174 ? 9.267 11.410 -9.422 1.00 94.00 174 ILE A O 1
ATOM 1397 N N . LYS A 1 175 ? 8.586 11.457 -11.571 1.00 95.69 175 LYS A N 1
ATOM 1398 C CA . LYS A 1 175 ? 8.442 12.905 -11.662 1.00 95.69 175 LYS A CA 1
ATOM 1399 C C . LYS A 1 175 ? 6.968 13.258 -11.610 1.00 95.69 175 LYS A C 1
ATOM 1401 O O . LYS A 1 175 ? 6.198 12.816 -12.463 1.00 95.69 175 LYS A O 1
ATOM 1406 N N . TYR A 1 176 ? 6.585 14.020 -10.603 1.00 94.38 176 TYR A N 1
ATOM 1407 C CA . TYR A 1 176 ? 5.223 14.478 -10.414 1.00 94.38 176 TYR A CA 1
ATOM 1408 C C . TYR A 1 176 ? 4.925 15.722 -11.253 1.00 94.38 176 TYR A C 1
ATOM 1410 O O . TYR A 1 176 ? 5.821 16.486 -11.620 1.00 94.38 176 TYR A O 1
ATOM 1418 N N . ASP A 1 177 ? 3.643 15.934 -11.543 1.00 91.88 177 ASP A N 1
ATOM 1419 C CA . ASP A 1 177 ? 3.179 17.060 -12.360 1.00 91.88 177 ASP A CA 1
ATOM 1420 C C . ASP A 1 177 ? 3.374 18.423 -11.671 1.00 91.88 177 ASP A C 1
ATOM 1422 O O . ASP A 1 177 ? 3.418 19.452 -12.341 1.00 91.88 177 ASP A O 1
ATOM 1426 N N . ASP A 1 178 ? 3.540 18.442 -10.346 1.00 90.94 178 ASP A N 1
ATOM 1427 C CA . ASP A 1 178 ? 3.901 19.641 -9.577 1.00 90.94 178 ASP A CA 1
ATOM 1428 C C . ASP A 1 178 ? 5.403 19.984 -9.646 1.00 90.94 178 ASP A C 1
ATOM 1430 O O . ASP A 1 178 ? 5.854 20.952 -9.034 1.00 90.94 178 ASP A O 1
ATOM 1434 N N . GLY A 1 179 ? 6.179 19.203 -10.405 1.00 90.44 179 GLY A N 1
ATOM 1435 C CA . GLY A 1 179 ? 7.616 19.374 -10.590 1.00 90.44 179 GLY A CA 1
ATOM 1436 C C . GLY A 1 179 ? 8.476 18.682 -9.534 1.00 90.44 179 GLY A C 1
ATOM 1437 O O . GLY A 1 179 ? 9.698 18.683 -9.679 1.00 90.44 179 GLY A O 1
ATOM 1438 N N . THR A 1 180 ? 7.878 18.078 -8.504 1.00 92.38 180 THR A N 1
ATOM 1439 C CA . THR A 1 180 ? 8.623 17.311 -7.500 1.00 92.38 180 THR A CA 1
ATOM 1440 C C . THR A 1 180 ? 9.045 15.941 -8.035 1.00 92.38 180 THR A C 1
ATOM 1442 O O . THR A 1 180 ? 8.432 15.384 -8.947 1.00 92.38 180 THR A O 1
ATOM 1445 N N . GLU A 1 181 ? 10.120 15.388 -7.477 1.00 93.06 181 GLU A N 1
ATOM 1446 C CA . GLU A 1 181 ? 10.626 14.059 -7.828 1.00 93.06 181 GLU A CA 1
ATOM 1447 C C . GLU A 1 181 ? 10.680 13.172 -6.582 1.00 93.06 181 GLU A C 1
ATOM 1449 O O . GLU A 1 181 ? 11.021 13.625 -5.489 1.00 93.06 181 GLU A O 1
ATOM 1454 N N . ASP A 1 182 ? 10.329 11.899 -6.747 1.00 91.12 182 ASP A N 1
ATOM 1455 C CA . ASP A 1 182 ? 10.312 10.892 -5.686 1.00 91.12 182 ASP A CA 1
ATOM 1456 C C . ASP A 1 182 ? 10.948 9.601 -6.193 1.00 91.12 182 ASP A C 1
ATOM 1458 O O . ASP A 1 182 ? 10.739 9.179 -7.333 1.00 91.12 182 ASP A O 1
ATOM 1462 N N . VAL A 1 183 ? 11.756 8.981 -5.337 1.00 91.50 183 VAL A N 1
ATOM 1463 C CA . VAL A 1 183 ? 12.530 7.787 -5.669 1.00 91.50 183 VAL A CA 1
ATOM 1464 C C . VAL A 1 183 ? 12.025 6.637 -4.815 1.00 91.50 183 VAL A C 1
ATOM 1466 O O . VAL A 1 183 ? 12.192 6.622 -3.596 1.00 91.50 183 VAL A O 1
ATOM 1469 N N . LYS A 1 184 ? 11.411 5.647 -5.462 1.00 87.31 184 LYS A N 1
ATOM 1470 C CA . LYS A 1 184 ? 10.979 4.409 -4.814 1.00 87.31 184 LYS A CA 1
ATOM 1471 C C . LYS A 1 184 ? 12.068 3.374 -4.858 1.00 87.31 184 LYS A C 1
ATOM 1473 O O . LYS A 1 184 ? 12.505 2.987 -5.934 1.00 87.31 184 LYS A O 1
ATOM 1478 N N . THR A 1 185 ? 12.476 2.927 -3.682 1.00 88.31 185 THR A N 1
ATOM 1479 C CA . THR A 1 185 ? 13.566 1.980 -3.522 1.00 88.31 185 THR A CA 1
ATOM 1480 C C . THR A 1 185 ? 13.038 0.650 -3.003 1.00 88.31 185 THR A C 1
ATOM 1482 O O . THR A 1 185 ? 12.219 0.620 -2.085 1.00 88.31 185 THR A O 1
ATOM 1485 N N . LEU A 1 186 ? 13.517 -0.445 -3.583 1.00 86.12 186 LEU A N 1
ATOM 1486 C CA . LEU A 1 186 ? 13.234 -1.810 -3.158 1.00 86.12 186 LEU A CA 1
ATOM 1487 C C . LEU A 1 186 ? 14.529 -2.594 -3.009 1.00 86.12 186 LEU A C 1
ATOM 1489 O O . LEU A 1 186 ? 15.361 -2.602 -3.914 1.00 86.12 186 LEU A O 1
ATOM 1493 N N . GLU A 1 187 ? 14.675 -3.289 -1.888 1.00 85.75 187 GLU A N 1
ATOM 1494 C CA . GLU A 1 187 ? 15.814 -4.169 -1.637 1.00 85.75 187 GLU A CA 1
ATOM 1495 C C . GLU A 1 187 ? 15.546 -5.549 -2.259 1.00 85.75 187 GLU A C 1
ATOM 1497 O O . GLU A 1 187 ? 14.488 -6.146 -2.048 1.00 85.75 187 GLU A O 1
ATOM 1502 N N . ASN A 1 188 ? 16.489 -6.042 -3.066 1.00 82.06 188 ASN A N 1
ATOM 1503 C CA . ASN A 1 188 ? 16.497 -7.369 -3.699 1.00 82.06 188 ASN A CA 1
ATOM 1504 C C . ASN A 1 188 ? 15.266 -7.725 -4.554 1.00 82.06 188 ASN A C 1
ATOM 1506 O O . ASN A 1 188 ? 15.098 -8.878 -4.940 1.00 82.06 188 ASN A O 1
ATOM 1510 N N . THR A 1 189 ? 14.416 -6.750 -4.879 1.00 83.06 189 THR A N 1
ATOM 1511 C CA . THR A 1 189 ? 13.149 -6.972 -5.584 1.00 83.06 189 THR A CA 1
ATOM 1512 C C . THR A 1 189 ? 13.020 -5.974 -6.730 1.00 83.06 189 THR A C 1
ATOM 1514 O O . THR A 1 189 ? 12.959 -4.770 -6.502 1.00 83.06 189 THR A O 1
ATOM 1517 N N . ALA A 1 190 ? 12.938 -6.459 -7.970 1.00 84.19 190 ALA A N 1
ATOM 1518 C CA . ALA A 1 190 ? 12.813 -5.619 -9.168 1.00 84.19 190 ALA A CA 1
ATOM 1519 C C . ALA A 1 190 ? 11.348 -5.331 -9.563 1.00 84.19 190 ALA A C 1
ATOM 1521 O O . ALA A 1 190 ? 11.078 -4.880 -10.677 1.00 84.19 190 ALA A O 1
ATOM 1522 N N . ALA A 1 191 ? 10.385 -5.596 -8.671 1.00 84.19 191 ALA A N 1
ATOM 1523 C CA . ALA A 1 191 ? 8.952 -5.544 -8.963 1.00 84.19 191 ALA A CA 1
ATOM 1524 C C . ALA A 1 191 ? 8.506 -4.243 -9.648 1.00 84.19 191 ALA A C 1
ATOM 1526 O O . ALA A 1 191 ? 7.803 -4.297 -10.659 1.00 84.19 191 ALA A O 1
ATOM 1527 N N . ASP A 1 192 ? 8.944 -3.083 -9.140 1.00 85.38 192 ASP A N 1
ATOM 1528 C CA . ASP A 1 192 ? 8.602 -1.794 -9.753 1.00 85.38 192 ASP A CA 1
ATOM 1529 C C . ASP A 1 192 ? 9.219 -1.641 -11.141 1.00 85.38 192 ASP A C 1
ATOM 1531 O O . ASP A 1 192 ? 8.509 -1.254 -12.058 1.00 85.38 192 ASP A O 1
ATOM 1535 N N . HIS A 1 193 ? 10.486 -2.019 -11.336 1.00 86.56 193 HIS A N 1
ATOM 1536 C CA . HIS A 1 193 ? 11.151 -1.926 -12.645 1.00 86.56 193 HIS A CA 1
ATOM 1537 C C . HIS A 1 193 ? 10.451 -2.762 -13.717 1.00 86.56 193 HIS A C 1
ATOM 1539 O O . HIS A 1 193 ? 10.457 -2.404 -14.895 1.00 86.56 193 HIS A O 1
ATOM 1545 N N . ILE A 1 194 ? 9.876 -3.897 -13.315 1.00 85.75 194 ILE A N 1
ATOM 1546 C CA . ILE A 1 194 ? 9.221 -4.845 -14.219 1.00 85.75 194 ILE A CA 1
ATOM 1547 C C . ILE A 1 194 ? 7.782 -4.411 -14.518 1.00 85.75 194 ILE A C 1
ATOM 1549 O O . ILE A 1 194 ? 7.317 -4.536 -15.654 1.00 85.75 194 ILE A O 1
ATOM 1553 N N . GLN A 1 195 ? 7.051 -3.926 -13.512 1.00 84.75 195 GLN A N 1
ATOM 1554 C CA . GLN A 1 195 ? 5.622 -3.631 -13.644 1.00 84.75 195 GLN A CA 1
ATOM 1555 C C . GLN A 1 195 ? 5.301 -2.181 -13.991 1.00 84.75 195 GLN A C 1
ATOM 1557 O O . GLN A 1 195 ? 4.236 -1.932 -14.569 1.00 84.75 195 GLN A O 1
ATOM 1562 N N . LEU A 1 196 ? 6.178 -1.246 -13.640 1.00 88.00 196 LEU A N 1
ATOM 1563 C CA . LEU A 1 196 ? 6.096 0.154 -14.016 1.00 88.00 196 LEU A CA 1
ATOM 1564 C C . LEU A 1 196 ? 7.145 0.410 -15.087 1.00 88.00 196 LEU A C 1
ATOM 1566 O O . LEU A 1 196 ? 8.324 0.334 -14.798 1.00 88.00 196 LEU A O 1
ATOM 1570 N N . LYS A 1 197 ? 6.752 0.681 -16.327 1.00 89.81 197 LYS A N 1
ATOM 1571 C CA . LYS A 1 197 ? 7.696 1.020 -17.402 1.00 89.81 197 LYS A CA 1
ATOM 1572 C C . LYS A 1 197 ? 7.969 2.521 -17.421 1.00 89.81 197 LYS A C 1
ATOM 1574 O O . LYS A 1 197 ? 7.106 3.322 -17.069 1.00 89.81 197 LYS A O 1
ATOM 1579 N N . ILE A 1 198 ? 9.148 2.908 -17.907 1.00 93.19 198 ILE A N 1
ATOM 1580 C CA . ILE A 1 198 ? 9.467 4.318 -18.164 1.00 93.19 198 ILE A CA 1
ATOM 1581 C C . ILE A 1 198 ? 8.421 4.899 -19.128 1.00 93.19 198 ILE A C 1
ATOM 1583 O O . ILE A 1 198 ? 8.096 4.287 -20.146 1.00 93.19 198 ILE A O 1
ATOM 1587 N N . GLY A 1 199 ? 7.884 6.066 -18.781 1.00 91.56 199 GLY A N 1
ATOM 1588 C CA . GLY A 1 199 ? 6.794 6.736 -19.486 1.00 91.56 199 GLY A CA 1
ATOM 1589 C C . GLY A 1 199 ? 5.393 6.376 -18.984 1.00 91.56 199 GLY A C 1
ATOM 1590 O O . GLY A 1 199 ? 4.436 7.055 -19.350 1.00 91.56 199 GLY A O 1
ATOM 1591 N N . GLU A 1 200 ? 5.236 5.357 -18.132 1.00 90.44 200 GLU A N 1
ATOM 1592 C CA . GLU A 1 200 ? 3.927 5.046 -17.556 1.00 90.44 200 GLU A CA 1
ATOM 1593 C C . GLU A 1 200 ? 3.495 6.093 -16.528 1.00 90.44 200 GLU A C 1
ATOM 1595 O O . GLU A 1 200 ? 4.298 6.645 -15.767 1.00 90.44 200 GLU A O 1
ATOM 1600 N N . ARG A 1 201 ? 2.185 6.352 -16.517 1.00 90.81 201 ARG A N 1
ATOM 1601 C CA . ARG A 1 201 ? 1.539 7.293 -15.608 1.00 90.81 201 ARG A CA 1
ATOM 1602 C C . ARG A 1 201 ? 1.115 6.590 -14.330 1.00 90.81 201 ARG A C 1
ATOM 1604 O O . ARG A 1 201 ? 0.546 5.496 -14.352 1.00 90.81 201 ARG A O 1
ATOM 1611 N N . ILE A 1 202 ? 1.354 7.255 -13.213 1.00 89.25 202 ILE A N 1
ATOM 1612 C CA . ILE A 1 202 ? 0.919 6.808 -11.900 1.00 89.25 202 ILE A CA 1
ATOM 1613 C C . ILE A 1 202 ? 0.231 7.948 -11.163 1.00 89.25 202 ILE A C 1
ATOM 1615 O O . ILE A 1 202 ? 0.513 9.121 -11.387 1.00 89.25 202 ILE A O 1
ATOM 1619 N N . ARG A 1 203 ? -0.654 7.581 -10.248 1.00 87.50 203 ARG A N 1
ATOM 1620 C CA . ARG A 1 203 ? -1.327 8.475 -9.320 1.00 87.50 203 ARG A CA 1
ATOM 1621 C C . ARG A 1 203 ? -0.887 8.148 -7.909 1.00 87.50 203 ARG A C 1
ATOM 1623 O O . ARG A 1 203 ? -1.023 7.005 -7.475 1.00 87.50 203 ARG A O 1
ATOM 1630 N N . TYR A 1 204 ? -0.385 9.143 -7.195 1.00 85.75 204 TYR A N 1
ATOM 1631 C CA . TYR A 1 204 ? -0.075 9.051 -5.778 1.00 85.75 204 TYR A CA 1
ATOM 1632 C C . TYR A 1 204 ? -1.202 9.658 -4.949 1.00 85.75 204 TYR A C 1
ATOM 1634 O O . TYR A 1 204 ? -1.558 10.821 -5.127 1.00 85.75 204 TYR A O 1
ATOM 1642 N N . PHE A 1 205 ? -1.747 8.885 -4.016 1.00 81.81 205 PHE A N 1
ATOM 1643 C CA . PHE A 1 205 ? -2.759 9.343 -3.074 1.00 81.81 205 PHE A CA 1
ATOM 1644 C C . PHE A 1 205 ? -2.088 9.792 -1.776 1.00 81.81 205 PHE A C 1
ATOM 1646 O O . PHE A 1 205 ? -1.517 8.980 -1.047 1.00 81.81 205 PHE A O 1
ATOM 1653 N N . LYS A 1 206 ? -2.174 11.090 -1.459 1.00 79.56 206 LYS A N 1
ATOM 1654 C CA . LYS A 1 206 ? -1.459 11.676 -0.312 1.00 79.56 206 LYS A CA 1
ATOM 1655 C C . LYS A 1 206 ? -1.925 11.116 1.032 1.00 79.56 206 LYS A C 1
ATOM 1657 O O . LYS A 1 206 ? -1.106 10.915 1.924 1.00 79.56 206 LYS A O 1
ATOM 1662 N N . ALA A 1 207 ? -3.228 10.876 1.174 1.00 70.00 207 ALA A N 1
ATOM 1663 C CA . ALA A 1 207 ? -3.832 10.455 2.436 1.00 70.00 207 ALA A CA 1
ATOM 1664 C C . ALA A 1 207 ? -3.491 9.001 2.791 1.00 70.00 207 ALA A C 1
ATOM 1666 O O . ALA A 1 207 ? -3.053 8.714 3.903 1.00 70.00 207 ALA A O 1
ATOM 1667 N N . THR A 1 208 ? -3.642 8.083 1.837 1.00 69.81 208 THR A N 1
ATOM 1668 C CA . THR A 1 208 ? -3.334 6.659 2.026 1.00 69.81 208 THR A CA 1
ATOM 1669 C C . THR A 1 208 ? -1.854 6.343 1.846 1.00 69.81 208 THR A C 1
ATOM 1671 O O . THR A 1 208 ? -1.425 5.253 2.212 1.00 69.81 208 THR A O 1
ATOM 1674 N N . ARG A 1 209 ? -1.072 7.275 1.280 1.00 74.31 209 ARG A N 1
ATOM 1675 C CA . ARG A 1 209 ? 0.318 7.061 0.844 1.00 74.31 209 ARG A CA 1
ATOM 1676 C C . ARG A 1 209 ? 0.457 5.855 -0.083 1.00 74.31 209 ARG A C 1
ATOM 1678 O O . ARG A 1 209 ? 1.471 5.162 -0.087 1.00 74.31 209 ARG A O 1
ATOM 1685 N N . THR A 1 210 ? -0.584 5.601 -0.867 1.00 73.50 210 THR A N 1
ATOM 1686 C CA . THR A 1 210 ? -0.622 4.508 -1.833 1.00 73.50 210 THR A CA 1
ATOM 1687 C C . THR A 1 210 ? -0.571 5.049 -3.245 1.00 73.50 210 THR A C 1
ATOM 1689 O O . THR A 1 210 ? -0.860 6.214 -3.512 1.00 73.50 210 THR A O 1
ATOM 1692 N N . TYR A 1 211 ? -0.210 4.165 -4.162 1.00 78.12 211 TYR A N 1
ATOM 1693 C CA . TYR A 1 211 ? -0.095 4.488 -5.566 1.00 78.12 211 TYR A CA 1
ATOM 1694 C C . TYR A 1 211 ? -1.047 3.637 -6.400 1.00 78.12 211 TYR A C 1
ATOM 1696 O O . TYR A 1 211 ? -1.337 2.474 -6.084 1.00 78.12 211 TYR A O 1
ATOM 1704 N N . LEU A 1 212 ? -1.476 4.209 -7.516 1.00 80.00 212 LEU A N 1
ATOM 1705 C CA . LEU A 1 212 ? -2.262 3.546 -8.539 1.00 80.00 212 LEU A CA 1
ATOM 1706 C C . LEU A 1 212 ? -1.605 3.758 -9.897 1.00 80.00 212 LEU A C 1
ATOM 1708 O O . LEU A 1 212 ? -1.285 4.879 -10.275 1.00 80.00 212 LEU A O 1
ATOM 1712 N N . LYS A 1 213 ? -1.418 2.668 -10.636 1.00 81.50 213 LYS A N 1
ATOM 1713 C CA . LYS A 1 213 ? -1.022 2.728 -12.041 1.00 81.50 213 LYS A CA 1
ATOM 1714 C C . LYS A 1 213 ? -2.240 3.121 -12.880 1.00 81.50 213 LYS A C 1
ATOM 1716 O O . LYS A 1 213 ? -3.275 2.460 -12.752 1.00 81.50 213 LYS A O 1
ATOM 1721 N N . LEU A 1 214 ? -2.105 4.165 -13.701 1.00 78.81 214 LEU A N 1
ATOM 1722 C CA . LEU A 1 214 ? -3.169 4.657 -14.582 1.00 78.81 214 LEU A CA 1
ATOM 1723 C C . LEU A 1 214 ? -3.303 3.799 -15.854 1.00 78.81 214 LEU A C 1
ATOM 1725 O O . LEU A 1 214 ? -2.321 3.131 -16.269 1.00 78.81 214 LEU A O 1
#

Radius of gyration: 24.24 Å; Cα contacts (8 Å, |Δi|>4): 372; chains: 1; bounding box: 57×40×69 Å

Foldseek 3Di:
DFQAAQAPLHGDDPDQADPPPRHGLDDDPLQWDPPDADPVPRHTDGPQGQADRHPSHGDCPDQCLDPVSLVVVLVVLVVVLVVVLVVQLVVLVVCVVVDVPDPSVVSVVVSVVVSVVSVVVSVLLRAPSDKWKWFFADKDKDKDWDWDFPPVDDDPVRHTDIDIDIWIKIWTWIQTPVRDIDIDIDTNGCNCPRRHDGGWMKMQRPNVRDIHTD